Protein AF-A0A3D4UK58-F1 (afdb_monomer_lite)

Structure (mmCIF, N/CA/C/O backbone):
data_AF-A0A3D4UK58-F1
#
_entry.id   AF-A0A3D4UK58-F1
#
loop_
_atom_site.group_PDB
_atom_site.id
_atom_site.type_symbol
_atom_site.label_atom_id
_atom_site.label_alt_id
_atom_site.label_comp_id
_atom_site.label_asym_id
_atom_site.label_entity_id
_atom_site.label_seq_id
_atom_site.pdbx_PDB_ins_code
_atom_site.Cartn_x
_atom_site.Cartn_y
_atom_site.Cartn_z
_atom_site.occupancy
_atom_site.B_iso_or_equiv
_atom_site.auth_seq_id
_atom_site.auth_comp_id
_atom_site.auth_asym_id
_atom_site.auth_atom_id
_atom_site.pdbx_PDB_model_num
ATOM 1 N N . THR A 1 1 ? 11.770 -17.204 13.768 1.00 89.62 1 THR A N 1
ATOM 2 C CA . THR A 1 1 ? 11.893 -16.095 12.802 1.00 89.62 1 THR A CA 1
ATOM 3 C C . THR A 1 1 ? 13.241 -15.457 13.013 1.00 89.62 1 THR A C 1
ATOM 5 O O . THR A 1 1 ? 13.632 -15.362 14.169 1.00 89.62 1 THR A O 1
ATOM 8 N N . CYS A 1 2 ? 13.932 -15.029 11.963 1.00 94.44 2 CYS A N 1
ATOM 9 C CA . CYS A 1 2 ? 15.146 -14.212 12.074 1.00 94.44 2 CYS A CA 1
ATOM 10 C C . CYS A 1 2 ? 15.028 -12.977 11.170 1.00 94.44 2 CYS A C 1
ATOM 12 O O . CYS A 1 2 ? 14.125 -12.919 10.332 1.00 94.44 2 CYS A O 1
ATOM 14 N N . VAL A 1 3 ? 15.896 -11.984 11.365 1.00 94.12 3 VAL A N 1
ATOM 15 C CA . VAL A 1 3 ? 15.954 -10.775 10.534 1.00 94.12 3 VAL A CA 1
ATOM 16 C C . VAL A 1 3 ? 17.241 -10.808 9.722 1.00 94.12 3 VAL A C 1
ATOM 18 O O . VAL A 1 3 ? 18.308 -11.028 10.280 1.00 94.12 3 VAL A O 1
ATOM 21 N N . TYR A 1 4 ? 17.126 -10.575 8.420 1.00 95.88 4 TYR A N 1
ATOM 22 C CA . TYR A 1 4 ? 18.245 -10.355 7.517 1.00 95.88 4 TYR A CA 1
ATOM 23 C C . TYR A 1 4 ? 18.322 -8.866 7.173 1.00 95.88 4 TYR A C 1
ATOM 25 O O . TYR A 1 4 ? 17.398 -8.319 6.558 1.00 95.88 4 TYR A O 1
ATOM 33 N N . ASP A 1 5 ? 19.425 -8.215 7.543 1.00 96.00 5 ASP A N 1
ATOM 34 C CA . ASP A 1 5 ? 19.701 -6.825 7.188 1.00 96.00 5 ASP A CA 1
ATOM 35 C C . ASP A 1 5 ? 20.682 -6.723 5.999 1.00 96.00 5 ASP A C 1
ATOM 37 O O . ASP A 1 5 ? 21.877 -7.026 6.132 1.00 96.00 5 ASP A O 1
ATOM 41 N N . PRO A 1 6 ? 20.229 -6.262 4.817 1.00 94.25 6 PRO A N 1
ATOM 42 C CA . PRO A 1 6 ? 21.121 -6.078 3.676 1.00 94.25 6 PRO A CA 1
ATOM 43 C C . PRO A 1 6 ? 22.207 -5.019 3.917 1.00 94.25 6 PRO A C 1
ATOM 45 O O . PRO A 1 6 ? 23.257 -5.079 3.276 1.00 94.25 6 PRO A O 1
ATOM 48 N N . HIS A 1 7 ? 22.001 -4.062 4.827 1.00 94.88 7 HIS A N 1
ATOM 49 C CA . HIS A 1 7 ? 23.012 -3.061 5.160 1.00 94.88 7 HIS A CA 1
ATOM 50 C C . HIS A 1 7 ? 24.189 -3.672 5.915 1.00 94.88 7 HIS A C 1
ATOM 52 O O . HIS A 1 7 ? 25.330 -3.333 5.608 1.00 94.88 7 HIS A O 1
ATOM 58 N N . LEU A 1 8 ? 23.933 -4.610 6.831 1.00 95.62 8 LEU A N 1
ATOM 59 C CA . LEU A 1 8 ? 24.990 -5.343 7.535 1.00 95.62 8 LEU A CA 1
ATOM 60 C C . LEU A 1 8 ? 25.786 -6.224 6.563 1.00 95.62 8 LEU A C 1
ATOM 62 O O . LEU A 1 8 ? 27.017 -6.221 6.587 1.00 95.62 8 LEU A O 1
ATOM 66 N N . THR A 1 9 ? 25.104 -6.855 5.600 1.00 94.62 9 THR A N 1
ATOM 67 C CA . THR A 1 9 ? 25.782 -7.587 4.514 1.00 94.62 9 THR A CA 1
ATOM 68 C C . THR A 1 9 ? 26.695 -6.680 3.696 1.00 94.62 9 THR A C 1
ATOM 70 O O . THR A 1 9 ? 27.845 -7.028 3.435 1.00 94.62 9 THR A O 1
ATOM 73 N N . ALA A 1 10 ? 26.225 -5.485 3.330 1.00 94.50 10 ALA A N 1
ATOM 74 C CA . ALA A 1 10 ? 27.044 -4.506 2.620 1.00 94.50 10 ALA A CA 1
ATOM 75 C C . ALA A 1 10 ? 28.243 -3.999 3.450 1.00 94.50 10 ALA A C 1
ATOM 77 O O . ALA A 1 10 ? 29.237 -3.558 2.876 1.00 94.50 10 ALA A O 1
ATOM 78 N N . GLN A 1 11 ? 28.165 -4.075 4.781 1.00 95.62 11 GLN A N 1
ATOM 79 C CA . GLN A 1 11 ? 29.241 -3.724 5.715 1.00 95.62 11 GLN A CA 1
ATOM 80 C C . GLN A 1 11 ? 30.209 -4.886 5.999 1.00 95.62 11 GLN A C 1
ATOM 82 O O . GLN A 1 11 ? 31.193 -4.696 6.711 1.00 95.62 11 GLN A O 1
ATOM 87 N N . GLY A 1 12 ? 29.981 -6.062 5.405 1.00 94.62 12 GLY A N 1
ATOM 88 C CA . GLY A 1 12 ? 30.851 -7.230 5.533 1.00 94.62 12 GLY A CA 1
ATOM 89 C C . GLY A 1 12 ? 30.417 -8.236 6.597 1.00 94.62 12 GLY A C 1
ATOM 90 O O . GLY A 1 12 ? 31.126 -9.220 6.800 1.00 94.62 12 GLY A O 1
ATOM 91 N N . GLU A 1 13 ? 29.266 -8.040 7.244 1.00 93.50 13 GLU A N 1
ATOM 92 C CA . GLU A 1 13 ? 28.669 -9.064 8.101 1.00 93.50 13 GLU A CA 1
ATOM 93 C C . GLU A 1 13 ? 27.906 -10.071 7.231 1.00 93.50 13 GLU A C 1
ATOM 95 O O . GLU A 1 13 ? 26.853 -9.734 6.676 1.00 93.50 13 GLU A O 1
ATOM 100 N N . PRO A 1 14 ? 28.405 -11.310 7.065 1.00 89.12 14 PRO A N 1
ATOM 101 C CA . PRO A 1 14 ? 27.694 -12.306 6.276 1.00 89.12 14 PRO A CA 1
ATOM 102 C C . PRO A 1 14 ? 26.303 -12.537 6.874 1.00 89.12 14 PRO A C 1
ATOM 104 O O . PRO A 1 14 ? 26.102 -12.383 8.076 1.00 89.12 14 PRO A O 1
ATOM 107 N N . PHE A 1 15 ? 25.339 -12.899 6.025 1.00 93.31 15 PHE A N 1
ATOM 108 C CA . PHE A 1 15 ? 23.968 -13.229 6.443 1.00 93.31 15 PHE A CA 1
ATOM 109 C C . PHE A 1 15 ? 23.162 -12.077 7.069 1.00 93.31 15 PHE A C 1
ATOM 111 O O . PHE A 1 15 ? 22.106 -12.312 7.653 1.00 93.31 15 PHE A O 1
ATOM 118 N N . GLY A 1 16 ? 23.613 -10.830 6.909 1.00 93.62 16 GLY A N 1
ATOM 119 C CA . GLY A 1 16 ? 22.850 -9.657 7.324 1.00 93.62 16 GLY A CA 1
ATOM 120 C C . GLY A 1 16 ? 22.629 -9.579 8.831 1.00 93.62 16 GLY A C 1
ATOM 121 O O . GLY A 1 16 ? 21.535 -9.221 9.263 1.00 93.62 16 GLY A O 1
ATOM 122 N N . GLY A 1 17 ? 23.649 -9.951 9.609 1.00 92.75 17 GLY A N 1
ATOM 123 C CA . GLY A 1 17 ? 23.636 -9.930 11.074 1.00 92.75 17 GLY A CA 1
ATOM 124 C C . GLY A 1 17 ? 23.020 -11.168 11.736 1.00 92.75 17 GLY A C 1
ATOM 125 O O . GLY A 1 17 ? 23.113 -11.304 12.953 1.00 92.75 17 GLY A O 1
ATOM 126 N N . ALA A 1 18 ? 22.420 -12.082 10.966 1.00 94.75 18 ALA A N 1
ATOM 127 C CA . ALA A 1 18 ? 21.962 -13.376 11.469 1.00 94.75 18 ALA A CA 1
ATOM 128 C C . ALA A 1 18 ? 23.094 -14.416 11.452 1.00 94.75 18 ALA A C 1
ATOM 130 O O . ALA A 1 18 ? 24.007 -14.362 10.630 1.00 94.75 18 ALA A O 1
ATOM 131 N N . SER A 1 19 ? 23.016 -15.414 12.324 1.00 94.25 19 SER A N 1
ATOM 132 C CA . SER A 1 19 ? 23.839 -16.618 12.217 1.00 94.25 19 SER A CA 1
ATOM 133 C C . SER A 1 19 ? 23.290 -17.583 11.160 1.00 94.25 19 SER A C 1
ATOM 135 O O . SER A 1 19 ? 22.103 -17.589 10.825 1.00 94.25 19 SER A O 1
ATOM 137 N N . GLU A 1 20 ? 24.161 -18.451 10.647 1.00 94.69 20 GLU A N 1
ATOM 138 C CA . GLU A 1 20 ? 23.777 -19.506 9.705 1.00 94.69 20 GLU A CA 1
ATOM 139 C C . GLU A 1 20 ? 22.718 -20.451 10.311 1.00 94.69 20 GLU A C 1
ATOM 141 O O . GLU A 1 20 ? 21.739 -20.796 9.650 1.00 94.69 20 GLU A O 1
ATOM 146 N N . GLU A 1 21 ? 22.850 -20.800 11.596 1.00 95.25 21 GLU A N 1
ATOM 147 C CA . GLU A 1 21 ? 21.873 -21.622 12.324 1.00 95.25 21 GLU A CA 1
ATOM 148 C C . GLU A 1 21 ? 20.502 -20.936 12.433 1.00 95.25 21 GLU A C 1
ATOM 150 O O . GLU A 1 21 ? 19.469 -21.576 12.213 1.00 95.25 21 GLU A O 1
ATOM 155 N N . GLU A 1 22 ? 20.468 -19.628 12.709 1.00 95.00 22 GLU A N 1
ATOM 156 C CA . GLU A 1 22 ? 19.218 -18.862 12.738 1.00 95.00 22 GLU A CA 1
ATOM 157 C C . GLU A 1 22 ? 18.536 -18.842 11.371 1.00 95.00 22 GLU A C 1
ATOM 159 O O . GLU A 1 22 ? 17.318 -18.988 11.308 1.00 95.00 22 GLU A O 1
ATOM 164 N N . LEU A 1 23 ? 19.291 -18.704 10.276 1.00 93.69 23 LEU A N 1
ATOM 165 C CA . LEU A 1 23 ? 18.726 -18.758 8.926 1.00 93.69 23 LEU A CA 1
ATOM 166 C C . LEU A 1 23 ? 18.152 -20.139 8.593 1.00 93.69 23 LEU A C 1
ATOM 168 O O . LEU A 1 23 ? 17.048 -20.217 8.056 1.00 93.69 23 LEU A O 1
ATOM 172 N N . TYR A 1 24 ? 18.860 -21.222 8.925 1.00 94.50 24 TYR A N 1
ATOM 173 C CA . TYR A 1 24 ? 18.395 -22.581 8.625 1.00 94.50 24 TYR A CA 1
ATOM 174 C C . TYR A 1 24 ? 17.188 -23.011 9.460 1.00 94.50 24 TYR A C 1
ATOM 176 O O . TYR A 1 24 ? 16.347 -23.771 8.980 1.00 94.50 24 TYR A O 1
ATOM 184 N N . THR A 1 25 ? 17.100 -22.556 10.710 1.00 96.56 25 THR A N 1
ATOM 185 C CA . THR A 1 25 ? 16.018 -22.941 11.632 1.00 96.56 25 THR A CA 1
ATOM 186 C C . THR A 1 25 ? 14.831 -21.978 11.599 1.00 96.56 25 THR A C 1
ATOM 188 O O . THR A 1 25 ? 13.750 -22.298 12.105 1.00 96.56 25 THR A O 1
ATOM 191 N N . ALA A 1 26 ? 14.984 -20.798 10.993 1.00 95.69 26 ALA A N 1
ATOM 192 C CA . ALA A 1 26 ? 13.907 -19.833 10.881 1.00 95.69 26 ALA A CA 1
ATOM 193 C C . ALA A 1 26 ? 12.773 -20.342 9.983 1.00 95.69 26 ALA A C 1
ATOM 195 O O . ALA A 1 26 ? 12.908 -20.484 8.774 1.00 95.69 26 ALA A O 1
ATOM 196 N N . ALA A 1 27 ? 11.580 -20.463 10.569 1.00 96.06 27 ALA A N 1
ATOM 197 C CA . ALA A 1 27 ? 10.345 -20.653 9.806 1.00 96.06 27 ALA A CA 1
ATOM 198 C C . ALA A 1 27 ? 10.043 -19.483 8.843 1.00 96.06 27 ALA A C 1
ATOM 200 O O . ALA A 1 27 ? 9.287 -19.628 7.886 1.00 96.06 27 ALA A O 1
ATOM 201 N N . THR A 1 28 ? 10.586 -18.294 9.115 1.00 94.50 28 THR A N 1
ATOM 202 C CA . THR A 1 28 ? 10.425 -17.094 8.287 1.00 94.50 28 THR A CA 1
ATOM 203 C C . THR A 1 28 ? 11.631 -16.185 8.485 1.00 94.50 28 THR A C 1
ATOM 205 O O . THR A 1 28 ? 12.050 -15.954 9.625 1.00 94.50 28 THR A O 1
ATOM 208 N N . ILE A 1 29 ? 12.159 -15.660 7.382 1.00 94.56 29 ILE A N 1
ATOM 209 C CA . ILE A 1 29 ? 13.250 -14.685 7.357 1.00 94.56 29 ILE A CA 1
ATOM 210 C C . ILE A 1 29 ? 12.628 -13.329 7.035 1.00 94.56 29 ILE A C 1
ATOM 212 O O . ILE A 1 29 ? 12.009 -13.154 5.986 1.00 94.56 29 ILE A O 1
ATOM 216 N N . LEU A 1 30 ? 12.757 -12.379 7.953 1.00 93.19 30 LEU A N 1
ATOM 217 C CA . LEU A 1 30 ? 12.292 -11.014 7.767 1.00 93.19 30 LEU A CA 1
ATOM 218 C C . LEU A 1 30 ? 13.393 -10.210 7.095 1.00 93.19 30 LEU A C 1
ATOM 220 O O . LEU A 1 30 ? 14.497 -10.101 7.615 1.00 93.19 30 LEU A O 1
ATOM 224 N N . TRP A 1 31 ? 13.081 -9.612 5.957 1.00 93.75 31 TRP A N 1
ATOM 225 C CA . TRP A 1 31 ? 13.966 -8.631 5.352 1.00 93.75 31 TRP A CA 1
ATOM 226 C C . TRP A 1 31 ? 13.872 -7.322 6.136 1.00 93.75 31 TRP A C 1
ATOM 228 O O . TRP A 1 31 ? 12.759 -6.847 6.370 1.00 93.75 31 TRP A O 1
ATOM 238 N N . ALA A 1 32 ? 14.999 -6.708 6.508 1.00 93.00 32 ALA A N 1
ATOM 239 C CA . ALA A 1 32 ? 15.036 -5.420 7.215 1.00 93.00 32 ALA A CA 1
ATOM 240 C C . ALA A 1 32 ? 14.654 -4.221 6.311 1.00 93.00 32 ALA A C 1
ATOM 242 O O . ALA A 1 32 ? 15.287 -3.168 6.314 1.00 93.00 32 ALA A O 1
ATOM 243 N N . GLY A 1 33 ? 13.609 -4.383 5.499 1.00 91.81 33 GLY A N 1
ATOM 244 C CA . GLY A 1 33 ? 13.018 -3.357 4.654 1.00 91.81 33 GLY A CA 1
ATOM 245 C C . GLY A 1 33 ? 11.738 -2.797 5.264 1.00 91.81 33 GLY A C 1
ATOM 246 O O . GLY A 1 33 ? 11.083 -3.425 6.091 1.00 91.81 33 GLY A O 1
ATOM 247 N N . HIS A 1 34 ? 11.373 -1.593 4.842 1.00 93.25 34 HIS A N 1
ATOM 248 C CA . HIS A 1 34 ? 10.094 -0.984 5.180 1.00 93.25 34 HIS A CA 1
ATOM 249 C C . HIS A 1 34 ? 9.665 -0.029 4.070 1.00 93.25 34 HIS A C 1
ATOM 251 O O . HIS A 1 34 ? 10.503 0.525 3.355 1.00 93.25 34 HIS A O 1
ATOM 257 N N . CYS A 1 35 ? 8.362 0.211 3.966 1.00 94.81 35 CYS A N 1
ATOM 258 C CA . CYS A 1 35 ? 7.840 1.274 3.125 1.00 94.81 35 CYS A CA 1
ATOM 259 C C . CYS A 1 35 ? 7.976 2.618 3.847 1.00 94.81 35 CYS A C 1
ATOM 261 O O . CYS A 1 35 ? 7.474 2.801 4.959 1.00 94.81 35 CYS A O 1
ATOM 263 N N . SER A 1 36 ? 8.658 3.579 3.221 1.00 93.56 36 SER A N 1
ATOM 264 C CA . SER A 1 36 ? 8.830 4.924 3.781 1.00 93.56 36 SER A CA 1
ATOM 265 C C . SER A 1 36 ? 7.511 5.688 3.911 1.00 93.56 36 SER A C 1
ATOM 267 O O . SER A 1 36 ? 7.423 6.580 4.747 1.00 93.56 36 SER A O 1
ATOM 269 N N . VAL A 1 37 ? 6.488 5.319 3.130 1.00 95.25 37 VAL A N 1
ATOM 270 C CA . VAL A 1 37 ? 5.138 5.894 3.203 1.00 95.25 37 VAL A CA 1
ATOM 271 C C . VAL A 1 37 ? 4.412 5.380 4.443 1.00 95.25 37 VAL A C 1
ATOM 273 O O . VAL A 1 37 ? 3.995 6.169 5.285 1.00 95.25 37 VAL A O 1
ATOM 276 N N . HIS A 1 38 ? 4.294 4.059 4.607 1.00 96.50 38 HIS A N 1
ATOM 277 C CA . HIS A 1 38 ? 3.510 3.478 5.703 1.00 96.50 38 HIS A CA 1
ATOM 278 C C . HIS A 1 38 ? 4.187 3.568 7.073 1.00 96.50 38 HIS A C 1
ATOM 280 O O . HIS A 1 38 ? 3.504 3.543 8.094 1.00 96.50 38 HIS A O 1
ATOM 286 N N . LYS A 1 39 ? 5.508 3.771 7.125 1.00 93.56 39 LYS A N 1
ATOM 287 C CA . LYS A 1 39 ? 6.227 4.055 8.379 1.00 93.56 39 LYS A CA 1
ATOM 288 C C . LYS A 1 39 ? 5.896 5.429 8.982 1.00 93.56 39 LYS A C 1
ATOM 290 O O . LYS A 1 39 ? 6.254 5.694 10.128 1.00 93.56 39 LYS A O 1
ATOM 295 N N . LEU A 1 40 ? 5.227 6.310 8.234 1.00 94.75 40 LEU A N 1
ATOM 296 C CA . LEU A 1 40 ? 4.759 7.597 8.754 1.00 94.75 40 LEU A CA 1
ATOM 297 C C . LEU A 1 40 ? 3.559 7.447 9.694 1.00 94.75 40 LEU A C 1
ATOM 299 O O . LEU A 1 40 ? 3.340 8.317 10.536 1.00 94.75 40 LEU A O 1
ATOM 303 N N . PHE A 1 41 ? 2.801 6.350 9.599 1.00 97.19 41 PHE A N 1
ATOM 304 C CA . PHE A 1 41 ? 1.749 6.053 10.563 1.00 97.19 41 PHE A CA 1
ATOM 305 C C . PHE A 1 41 ? 2.367 5.565 11.868 1.00 97.19 41 PHE A C 1
ATOM 307 O O . PHE A 1 41 ? 3.233 4.692 11.871 1.00 97.19 41 PHE A O 1
ATOM 314 N N . ARG A 1 42 ? 1.899 6.127 12.982 1.00 97.00 42 ARG A N 1
ATOM 315 C CA . ARG A 1 42 ? 2.387 5.812 14.316 1.00 97.00 42 ARG A CA 1
ATOM 316 C C . ARG A 1 42 ? 1.230 5.436 15.247 1.00 97.00 42 ARG A C 1
ATOM 318 O O . ARG A 1 42 ? 0.092 5.840 14.976 1.00 97.00 42 ARG A O 1
ATOM 325 N N . PRO A 1 43 ? 1.492 4.681 16.328 1.00 97.69 43 PRO A N 1
ATOM 326 C CA . PRO A 1 43 ? 0.468 4.269 17.289 1.00 97.69 43 PRO A CA 1
ATOM 327 C C . PRO A 1 43 ? -0.328 5.434 17.881 1.00 97.69 43 PRO A C 1
ATOM 329 O O . PRO A 1 43 ? -1.517 5.283 18.158 1.00 97.69 43 PRO A O 1
ATOM 332 N N . GLU A 1 44 ? 0.297 6.603 18.024 1.00 97.38 44 GLU A N 1
ATOM 333 C CA . GLU A 1 44 ? -0.324 7.808 18.574 1.00 97.38 44 GLU A CA 1
ATOM 334 C C . GLU A 1 44 ? -1.519 8.261 17.728 1.00 97.38 44 GLU A C 1
ATOM 336 O O . GLU A 1 44 ? -2.569 8.563 18.287 1.00 97.38 44 GLU A O 1
ATOM 341 N N . HIS A 1 45 ? -1.430 8.172 16.395 1.00 97.69 45 HIS A N 1
ATOM 342 C CA . HIS A 1 45 ? -2.561 8.491 15.519 1.00 97.69 45 HIS A CA 1
ATOM 343 C C . HIS A 1 45 ? -3.764 7.571 15.785 1.00 97.69 45 HIS A C 1
ATOM 345 O O . HIS A 1 45 ? -4.911 8.008 15.771 1.00 97.69 45 HIS A O 1
ATOM 351 N N . CYS A 1 46 ? -3.527 6.283 16.063 1.00 98.00 46 CYS A N 1
ATOM 352 C CA . CYS A 1 46 ? -4.607 5.358 16.419 1.00 98.00 46 CYS A CA 1
ATOM 353 C C . CYS A 1 46 ? -5.171 5.677 17.808 1.00 98.00 46 CYS A C 1
ATOM 355 O O . CYS A 1 46 ? -6.385 5.643 18.013 1.00 98.00 46 CYS A O 1
ATOM 357 N N . ALA A 1 47 ? -4.296 5.993 18.765 1.00 97.38 47 ALA A N 1
ATOM 358 C CA . ALA A 1 47 ? -4.683 6.349 20.125 1.00 97.38 47 ALA A CA 1
ATOM 359 C C . ALA A 1 47 ? -5.546 7.619 20.166 1.00 97.38 47 ALA A C 1
ATOM 361 O O . ALA A 1 47 ? -6.510 7.676 20.931 1.00 97.38 47 ALA A O 1
ATOM 362 N N . GLU A 1 48 ? -5.257 8.604 19.317 1.00 97.38 48 GLU A N 1
ATOM 363 C CA . GLU A 1 48 ? -6.060 9.819 19.156 1.00 97.38 48 GLU A CA 1
ATOM 364 C C . GLU A 1 48 ? -7.481 9.504 18.674 1.00 97.38 48 GLU A C 1
ATOM 366 O O . GLU A 1 48 ? -8.448 9.957 19.289 1.00 97.38 48 GLU A O 1
ATOM 371 N N . ILE A 1 49 ? -7.628 8.664 17.639 1.00 97.69 49 ILE A N 1
ATOM 372 C CA . ILE A 1 49 ? -8.947 8.211 17.164 1.00 97.69 49 ILE A CA 1
ATOM 373 C C . ILE A 1 49 ? -9.702 7.482 18.273 1.00 97.69 49 ILE A C 1
ATOM 375 O O . ILE A 1 49 ? -10.866 7.783 18.529 1.00 97.69 49 ILE A O 1
ATOM 379 N N . LYS A 1 50 ? -9.046 6.542 18.961 1.00 97.12 50 LYS A N 1
ATOM 380 C CA . LYS A 1 50 ? -9.678 5.766 20.036 1.00 97.12 50 LYS A CA 1
ATOM 381 C C . LYS A 1 50 ? -10.105 6.649 21.208 1.00 97.12 50 LYS A C 1
ATOM 383 O O . LYS A 1 50 ? -11.190 6.453 21.749 1.00 97.12 50 LYS A O 1
ATOM 388 N N . SER A 1 51 ? -9.296 7.645 21.561 1.00 97.25 51 SER A N 1
ATOM 389 C CA . SER A 1 51 ? -9.623 8.619 22.609 1.00 97.25 51 SER A CA 1
ATOM 390 C C . SER A 1 51 ? -10.806 9.499 22.207 1.00 97.25 51 SER A C 1
ATOM 392 O O . SER A 1 51 ? -11.715 9.703 23.009 1.00 97.25 51 SER A O 1
ATOM 394 N N . ALA A 1 52 ? -10.841 9.967 20.955 1.00 96.44 52 ALA A N 1
ATOM 395 C CA . ALA A 1 52 ? -11.975 10.716 20.421 1.00 96.44 52 ALA A CA 1
ATOM 396 C C . ALA A 1 52 ? -13.254 9.865 20.403 1.00 96.44 52 ALA A C 1
ATOM 398 O O . ALA A 1 52 ? -14.302 10.339 20.832 1.00 96.44 52 ALA A O 1
ATOM 399 N N . ASN A 1 53 ? -13.158 8.597 19.990 1.00 97.25 53 ASN A N 1
ATOM 400 C CA . ASN A 1 53 ? -14.275 7.653 20.006 1.00 97.25 53 ASN A CA 1
ATOM 401 C C . ASN A 1 53 ? -14.810 7.417 21.430 1.00 97.25 53 ASN A C 1
ATOM 403 O O . ASN A 1 53 ? -16.020 7.367 21.625 1.00 97.25 53 ASN A O 1
ATOM 407 N N . ALA A 1 54 ? -13.934 7.317 22.435 1.00 96.50 54 ALA A N 1
ATOM 408 C CA . ALA A 1 54 ? -14.332 7.145 23.835 1.00 96.50 54 ALA A CA 1
ATOM 409 C C . ALA A 1 54 ? -15.062 8.369 24.423 1.00 96.50 54 ALA A C 1
ATOM 411 O O . ALA A 1 54 ? -15.798 8.233 25.398 1.00 96.50 54 ALA A O 1
ATOM 412 N N . ALA A 1 55 ? -14.863 9.552 23.837 1.00 96.00 55 ALA A N 1
ATOM 413 C CA . ALA A 1 55 ? -15.521 10.794 24.235 1.00 96.00 55 ALA A CA 1
ATOM 414 C C . ALA A 1 55 ? -16.824 11.076 23.459 1.00 96.00 55 ALA A C 1
ATOM 416 O O . ALA A 1 55 ? -17.440 12.123 23.677 1.00 96.00 55 ALA A O 1
ATOM 417 N N . LEU A 1 56 ? -17.243 10.186 22.550 1.00 95.12 56 LEU A N 1
ATOM 418 C CA . LEU A 1 56 ? -18.443 10.395 21.743 1.00 95.12 56 LEU A CA 1
ATOM 419 C C . LEU A 1 56 ? -19.726 10.359 22.593 1.00 95.12 56 LEU A C 1
ATOM 421 O O . LEU A 1 56 ? -19.848 9.535 23.505 1.00 95.12 56 LEU A O 1
ATOM 425 N N . PRO A 1 57 ? -20.720 11.211 22.278 1.00 92.69 57 PRO A N 1
ATOM 426 C CA . PRO A 1 57 ? -22.054 11.103 22.854 1.00 92.69 57 PRO A CA 1
ATOM 427 C C . PRO A 1 57 ? -22.709 9.751 22.552 1.00 92.69 57 PRO A C 1
ATOM 429 O O . PRO A 1 57 ? -22.457 9.121 21.523 1.00 92.69 57 PRO A O 1
ATOM 432 N N . ALA A 1 58 ? -23.623 9.331 23.428 1.00 86.94 58 ALA A N 1
ATOM 433 C CA . ALA A 1 58 ? -24.400 8.117 23.215 1.00 86.94 58 ALA A CA 1
ATOM 434 C C . ALA A 1 58 ? -25.210 8.203 21.907 1.00 86.94 58 ALA A C 1
ATOM 436 O O . ALA A 1 58 ? -26.008 9.123 21.727 1.00 86.94 58 ALA A O 1
ATOM 437 N N . GLY A 1 59 ? -25.023 7.221 21.022 1.00 85.44 59 GLY A N 1
ATOM 438 C CA . GLY A 1 59 ? -25.716 7.128 19.733 1.00 85.44 59 GLY A CA 1
ATOM 439 C C . GLY A 1 59 ? -24.946 7.694 18.535 1.00 85.44 59 GLY A C 1
ATOM 440 O O . GLY A 1 59 ? -25.447 7.596 17.419 1.00 85.44 59 GLY A O 1
ATOM 441 N N . GLU A 1 60 ? -23.747 8.253 18.729 1.00 90.56 60 GLU A N 1
ATOM 442 C CA . GLU A 1 60 ? -22.845 8.556 17.616 1.00 90.56 60 GLU A CA 1
ATOM 443 C C . GLU A 1 60 ? -21.967 7.357 17.252 1.00 90.56 60 GLU A C 1
ATOM 445 O O . GLU A 1 60 ? -21.354 6.729 18.113 1.00 90.56 60 GLU A O 1
ATOM 450 N N . GLU A 1 61 ? -21.868 7.078 15.952 1.00 92.75 61 GLU A N 1
ATOM 451 C CA . GLU A 1 61 ? -21.004 6.015 15.441 1.00 92.75 61 GLU A CA 1
ATOM 452 C C . GLU A 1 61 ? -19.514 6.394 15.576 1.00 92.75 61 GLU A C 1
ATOM 454 O O . GLU A 1 61 ? -19.126 7.520 15.204 1.00 92.75 61 GLU A O 1
ATOM 459 N N . PRO A 1 62 ? -18.670 5.469 16.075 1.00 96.62 62 PRO A N 1
ATOM 460 C CA . PRO A 1 62 ? -17.234 5.672 16.180 1.00 96.62 62 PRO A CA 1
ATOM 461 C C . PRO A 1 62 ? -16.568 5.740 14.803 1.00 96.62 62 PRO A C 1
ATOM 463 O O . PRO A 1 62 ? -17.082 5.260 13.792 1.00 96.62 62 PRO A O 1
ATOM 466 N N . THR A 1 63 ? -15.386 6.351 14.761 1.00 98.25 63 THR A N 1
ATOM 467 C CA . THR A 1 63 ? -14.525 6.303 13.576 1.00 98.25 63 THR A CA 1
ATOM 468 C C . THR A 1 63 ? -13.756 4.989 13.557 1.00 98.25 63 THR A C 1
ATOM 470 O O . THR A 1 63 ? -12.978 4.735 14.475 1.00 98.25 63 THR A O 1
ATOM 473 N N . GLN A 1 64 ? -13.932 4.203 12.496 1.00 98.62 64 GLN A N 1
ATOM 474 C CA . GLN A 1 64 ? -13.214 2.948 12.277 1.00 98.62 64 GLN A CA 1
ATOM 475 C C . GLN A 1 64 ? -11.812 3.215 11.712 1.00 98.62 64 GLN A C 1
ATOM 477 O O . GLN A 1 64 ? -11.633 4.090 10.861 1.00 98.62 64 GLN A O 1
ATOM 482 N N . ILE A 1 65 ? -10.818 2.446 12.148 1.00 98.75 65 ILE A N 1
ATOM 483 C CA . ILE A 1 65 ? -9.425 2.526 11.702 1.00 98.75 65 ILE A CA 1
ATOM 484 C C . ILE A 1 65 ? -9.133 1.366 10.746 1.00 98.75 65 ILE A C 1
ATOM 486 O O . ILE A 1 65 ? -9.234 0.199 11.121 1.00 98.75 65 ILE A O 1
ATOM 490 N N . LEU A 1 66 ? -8.725 1.682 9.518 1.00 98.69 66 LEU A N 1
ATOM 491 C CA . LEU A 1 66 ? -8.412 0.696 8.481 1.00 98.69 66 LEU A CA 1
ATOM 492 C C . LEU A 1 66 ? -7.059 1.016 7.837 1.00 98.69 66 LEU A C 1
ATOM 494 O O . LEU A 1 66 ? -6.878 2.074 7.236 1.00 98.69 66 LEU A O 1
ATOM 498 N N . VAL A 1 67 ? -6.089 0.111 7.969 1.00 98.69 67 VAL A N 1
ATOM 499 C CA . VAL A 1 67 ? -4.686 0.357 7.584 1.00 98.69 67 VAL A CA 1
ATOM 500 C C . VAL A 1 67 ? -4.175 -0.652 6.555 1.00 98.69 67 VAL A C 1
ATOM 502 O O . VAL A 1 67 ? -4.727 -1.738 6.393 1.00 98.69 67 VAL A O 1
ATOM 505 N N . HIS A 1 68 ? -3.095 -0.301 5.860 1.00 98.44 68 HIS A N 1
ATOM 506 C CA . HIS A 1 68 ? -2.333 -1.254 5.056 1.00 98.44 68 HIS A CA 1
ATOM 507 C C . HIS A 1 68 ? -1.396 -2.091 5.952 1.00 98.44 68 HIS A C 1
ATOM 509 O O . HIS A 1 68 ? -0.818 -1.536 6.891 1.00 98.44 68 HIS A O 1
ATOM 515 N N . PRO A 1 69 ? -1.154 -3.384 5.660 1.00 97.31 69 PRO A N 1
ATOM 516 C CA . PRO A 1 69 ? -0.262 -4.228 6.463 1.00 97.31 69 PRO A CA 1
ATOM 517 C C . PRO A 1 69 ? 1.224 -3.837 6.391 1.00 97.31 69 PRO A C 1
ATOM 519 O O . PRO A 1 69 ? 2.022 -4.382 7.143 1.00 97.31 69 PRO A O 1
ATOM 522 N N . GLU A 1 70 ? 1.609 -2.895 5.521 1.00 96.88 70 GLU A N 1
ATOM 523 C CA . GLU A 1 70 ? 2.966 -2.311 5.507 1.00 96.88 70 GLU A CA 1
ATOM 524 C C . GLU A 1 70 ? 3.200 -1.279 6.626 1.00 96.88 70 GLU A C 1
ATOM 526 O O . GLU A 1 70 ? 4.334 -0.834 6.823 1.00 96.88 70 GLU A O 1
ATOM 531 N N . CYS A 1 71 ? 2.154 -0.871 7.354 1.00 97.19 71 CYS A N 1
ATOM 532 C CA . 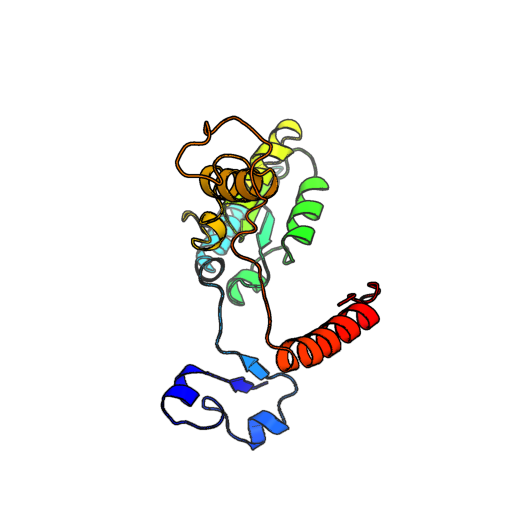CYS A 1 71 ? 2.306 -0.075 8.571 1.00 97.19 71 CYS A CA 1
ATOM 533 C C . CYS A 1 71 ? 3.105 -0.848 9.631 1.00 97.19 71 CYS A C 1
ATOM 535 O O . CYS A 1 71 ? 3.173 -2.078 9.610 1.00 97.19 71 CYS A O 1
ATOM 537 N N . CYS A 1 72 ? 3.696 -0.133 10.594 1.00 94.88 72 CYS A N 1
ATOM 538 C CA . CYS A 1 72 ? 4.379 -0.806 11.696 1.00 94.88 72 CYS A CA 1
ATOM 539 C C . CYS A 1 72 ? 3.398 -1.688 12.486 1.00 94.88 72 CYS A C 1
ATOM 541 O O . CYS A 1 72 ? 2.195 -1.407 12.552 1.00 94.88 72 CYS A O 1
ATOM 543 N N . LYS A 1 73 ? 3.917 -2.765 13.082 1.00 95.12 73 LYS A N 1
ATOM 544 C CA . LYS A 1 73 ? 3.103 -3.780 13.758 1.00 95.12 73 LYS A CA 1
ATOM 545 C C . LYS A 1 73 ? 2.165 -3.165 14.796 1.00 95.12 73 LYS A C 1
ATOM 547 O O . LYS A 1 73 ? 1.005 -3.541 14.871 1.00 95.12 73 LYS A O 1
ATOM 552 N N . GLU A 1 74 ? 2.650 -2.194 15.553 1.00 97.56 74 GLU A N 1
ATOM 553 C CA . GLU A 1 74 ? 1.903 -1.524 16.611 1.00 97.56 74 GLU A CA 1
ATOM 554 C C . GLU A 1 74 ? 0.698 -0.744 16.062 1.00 97.56 74 GLU A C 1
ATOM 556 O O . GLU A 1 74 ? -0.340 -0.679 16.712 1.00 97.56 74 GLU A O 1
ATOM 561 N N . VAL A 1 75 ? 0.802 -0.181 14.853 1.00 98.25 75 VAL A N 1
ATOM 562 C CA . VAL A 1 75 ? -0.331 0.461 14.165 1.00 98.25 75 VAL A CA 1
ATOM 563 C C . VAL A 1 75 ? -1.324 -0.586 13.674 1.00 98.25 75 VAL A C 1
ATOM 565 O O . VAL A 1 75 ? -2.527 -0.402 13.839 1.00 98.25 75 VAL A O 1
ATOM 568 N N . VAL A 1 76 ? -0.835 -1.688 13.100 1.00 98.19 76 VAL A N 1
ATOM 569 C CA . VAL A 1 76 ? -1.691 -2.784 12.622 1.00 98.19 76 VAL A CA 1
ATOM 570 C C . VAL A 1 76 ? -2.467 -3.422 13.776 1.00 98.19 76 VAL A C 1
ATOM 572 O O . VAL A 1 76 ? -3.669 -3.621 13.648 1.00 98.19 76 VAL A O 1
ATOM 575 N N . ASP A 1 77 ? -1.816 -3.672 14.913 1.00 98.12 77 ASP A N 1
ATOM 576 C CA . ASP A 1 77 ? -2.437 -4.253 16.110 1.00 98.12 77 ASP A CA 1
ATOM 577 C C . ASP A 1 77 ? -3.497 -3.322 16.734 1.00 98.12 77 ASP A C 1
ATOM 579 O O . ASP A 1 77 ? -4.415 -3.781 17.414 1.00 98.12 77 ASP A O 1
ATOM 583 N N . LEU A 1 78 ? -3.371 -2.005 16.532 1.00 98.12 78 LEU A N 1
ATOM 584 C CA . LEU A 1 78 ? -4.328 -1.017 17.028 1.00 98.12 78 LEU A CA 1
ATOM 585 C C . LEU A 1 78 ? -5.479 -0.737 16.057 1.00 98.12 78 LEU A C 1
ATOM 587 O O . LEU A 1 78 ? -6.491 -0.197 16.510 1.00 98.12 78 LEU A O 1
ATOM 591 N N . ALA A 1 79 ? -5.346 -1.059 14.772 1.00 98.31 79 ALA A N 1
ATOM 592 C CA . ALA A 1 79 ? -6.387 -0.830 13.778 1.00 98.31 79 ALA A CA 1
ATOM 593 C C . ALA A 1 79 ? -7.559 -1.812 13.937 1.00 98.31 79 ALA A C 1
ATOM 595 O O . ALA A 1 79 ? -7.381 -2.943 14.381 1.00 98.31 79 ALA A O 1
ATOM 596 N N . ASP A 1 80 ? -8.761 -1.393 13.538 1.00 98.50 80 ASP A N 1
ATOM 597 C CA . ASP A 1 80 ? -9.938 -2.272 13.531 1.00 98.50 80 ASP A CA 1
ATOM 598 C C . ASP A 1 80 ? -9.879 -3.261 12.356 1.00 98.50 80 ASP A C 1
ATOM 600 O O . ASP A 1 80 ? -10.384 -4.380 12.437 1.00 98.50 80 ASP A O 1
ATOM 604 N N . TYR A 1 81 ? -9.227 -2.851 11.264 1.00 98.44 81 TYR A N 1
ATOM 605 C CA . TYR A 1 81 ? -9.051 -3.644 10.054 1.00 98.44 81 TYR A CA 1
ATOM 606 C C . TYR A 1 81 ? -7.667 -3.421 9.431 1.00 98.44 81 TYR A C 1
ATOM 608 O O . TYR A 1 81 ? -7.110 -2.321 9.479 1.00 98.44 81 TYR A O 1
ATOM 616 N N . SER A 1 82 ? -7.143 -4.449 8.760 1.00 98.44 82 SER A N 1
ATOM 617 C CA . SER A 1 82 ? -5.897 -4.376 7.994 1.00 98.44 82 SER A CA 1
ATOM 618 C C . SER A 1 82 ? -6.005 -5.174 6.698 1.00 98.44 82 SER A C 1
ATOM 620 O O . SER A 1 82 ? -6.505 -6.299 6.707 1.00 98.44 82 SER A O 1
ATOM 622 N N . GLY A 1 83 ? -5.548 -4.605 5.581 1.00 97.56 83 GLY A N 1
ATOM 623 C CA . GLY A 1 83 ? -5.563 -5.298 4.294 1.00 97.56 83 GLY A CA 1
ATOM 624 C C . GLY A 1 83 ? -4.930 -4.518 3.146 1.00 97.56 83 GLY A C 1
ATOM 625 O O . GLY A 1 83 ? -4.500 -3.376 3.301 1.00 97.56 83 GLY A O 1
ATOM 626 N N . SER A 1 84 ? -4.862 -5.159 1.976 1.00 97.44 84 SER A N 1
ATOM 627 C CA . SER A 1 84 ? -4.352 -4.542 0.746 1.00 97.44 84 SER A CA 1
ATOM 628 C C . SER A 1 84 ? -5.158 -3.299 0.354 1.00 97.44 84 SER A C 1
ATOM 630 O O . SER A 1 84 ? -6.266 -3.061 0.839 1.00 97.44 84 SER A O 1
ATOM 632 N N . THR A 1 85 ? -4.641 -2.514 -0.589 1.00 97.50 85 THR A N 1
ATOM 633 C CA . THR A 1 85 ? -5.390 -1.383 -1.158 1.00 97.50 85 THR A CA 1
ATOM 634 C C . THR A 1 85 ? -6.742 -1.807 -1.740 1.00 97.50 85 THR A C 1
ATOM 636 O O . THR A 1 85 ? -7.718 -1.080 -1.582 1.00 97.50 85 THR A O 1
ATOM 639 N N . GLU A 1 86 ? -6.836 -2.994 -2.343 1.00 97.38 86 GLU A N 1
ATOM 640 C CA . GLU A 1 86 ? -8.097 -3.559 -2.835 1.00 97.38 86 GLU A CA 1
ATOM 641 C C . GLU A 1 86 ? -9.074 -3.880 -1.698 1.00 97.38 86 GLU A C 1
ATOM 643 O O . GLU A 1 86 ? -10.240 -3.490 -1.764 1.00 97.38 86 GLU A O 1
ATOM 648 N N . TYR A 1 87 ? -8.596 -4.509 -0.620 1.00 98.25 87 TYR A N 1
ATOM 649 C CA . TYR A 1 87 ? -9.415 -4.748 0.569 1.00 98.25 87 TYR A CA 1
ATOM 650 C C . TYR A 1 87 ? -9.951 -3.433 1.153 1.00 98.25 87 TYR A C 1
ATOM 652 O O . TYR A 1 87 ? -11.134 -3.342 1.485 1.00 98.25 87 TYR A O 1
ATOM 660 N N . ILE A 1 88 ? -9.111 -2.393 1.216 1.00 98.50 88 ILE A N 1
ATOM 661 C CA . ILE A 1 88 ? -9.509 -1.057 1.679 1.00 98.50 88 ILE A CA 1
ATOM 662 C C . ILE A 1 88 ? -10.617 -0.475 0.792 1.00 98.50 88 ILE A C 1
ATOM 664 O O . ILE A 1 88 ? -11.628 0.003 1.304 1.00 98.50 88 ILE A O 1
ATOM 668 N N . ILE A 1 89 ? -10.448 -0.534 -0.533 1.00 98.56 89 ILE A N 1
ATOM 669 C CA . ILE A 1 89 ? -11.429 -0.028 -1.505 1.00 98.56 89 ILE A CA 1
ATOM 670 C C . ILE A 1 89 ? -12.776 -0.733 -1.334 1.00 98.56 89 ILE A C 1
ATOM 672 O O . ILE A 1 89 ? -13.801 -0.059 -1.239 1.00 98.56 89 ILE A O 1
ATOM 676 N N . ASN A 1 90 ? -12.774 -2.065 -1.278 1.00 98.44 90 ASN A N 1
ATOM 677 C CA . ASN A 1 90 ? -14.000 -2.854 -1.176 1.00 98.44 90 ASN A CA 1
ATOM 678 C C . ASN A 1 90 ? -14.709 -2.601 0.160 1.00 98.44 90 ASN A C 1
ATOM 680 O O . ASN A 1 90 ? -15.890 -2.267 0.170 1.00 98.44 90 ASN A O 1
ATOM 684 N N . THR A 1 91 ? -13.961 -2.614 1.269 1.00 98.56 91 THR A N 1
ATOM 685 C CA . THR A 1 91 ? -14.493 -2.308 2.608 1.00 98.56 91 THR A CA 1
ATOM 686 C C . THR A 1 91 ? -15.175 -0.939 2.641 1.00 98.56 91 THR A C 1
ATOM 688 O O . THR A 1 91 ? -16.277 -0.802 3.167 1.00 98.56 91 THR A O 1
ATOM 691 N N . LEU A 1 92 ? -14.555 0.083 2.042 1.00 98.44 92 LEU A N 1
ATOM 692 C CA . LEU A 1 92 ? -15.112 1.436 2.007 1.00 98.44 92 LEU A CA 1
ATOM 693 C C . LEU A 1 92 ? -16.330 1.565 1.082 1.00 98.44 92 LEU A C 1
ATOM 695 O O . LEU A 1 92 ? -17.281 2.270 1.419 1.00 98.44 92 LEU A O 1
ATOM 699 N N . ARG A 1 93 ? -16.341 0.881 -0.066 1.00 98.12 93 ARG A N 1
ATOM 700 C CA . ARG A 1 93 ? -17.505 0.855 -0.970 1.00 98.12 93 ARG A CA 1
ATOM 701 C C . ARG A 1 93 ? -18.716 0.189 -0.329 1.00 98.12 93 ARG A C 1
ATOM 703 O O . ARG A 1 93 ? -19.835 0.687 -0.490 1.00 98.12 93 ARG A O 1
ATOM 710 N N . ASP A 1 94 ? -18.481 -0.859 0.451 1.00 98.12 94 ASP A N 1
ATOM 711 C CA . ASP A 1 94 ? -19.519 -1.602 1.164 1.00 98.12 94 ASP A CA 1
ATOM 712 C C . ASP A 1 94 ? -19.928 -0.934 2.486 1.00 98.12 94 ASP A C 1
ATOM 714 O O . ASP A 1 94 ? -20.986 -1.243 3.035 1.00 98.12 94 ASP A O 1
ATOM 718 N N . ALA A 1 95 ? -19.159 0.052 2.964 1.00 97.75 95 ALA A N 1
ATOM 719 C CA . ALA A 1 95 ? -19.410 0.726 4.232 1.00 97.75 95 ALA A CA 1
ATOM 720 C C . ALA A 1 95 ? -20.804 1.392 4.290 1.00 97.75 95 ALA A C 1
ATOM 722 O O . ALA A 1 95 ? -21.236 2.013 3.308 1.00 97.75 95 ALA A O 1
ATOM 723 N N . PRO A 1 96 ? -21.519 1.320 5.429 1.00 96.94 96 PRO A N 1
ATOM 724 C CA . PRO A 1 96 ? -22.827 1.953 5.590 1.00 96.94 96 PRO A CA 1
ATOM 725 C C . PRO A 1 96 ? -22.785 3.473 5.385 1.00 96.94 96 PRO A C 1
ATOM 727 O O . PRO A 1 96 ? -21.796 4.129 5.721 1.00 96.94 96 PRO A O 1
ATOM 730 N N . ALA A 1 97 ? -23.874 4.050 4.870 1.00 96.56 97 ALA A N 1
ATOM 731 C CA . ALA A 1 97 ? -24.023 5.503 4.770 1.00 96.56 97 ALA A CA 1
ATOM 732 C C . ALA A 1 97 ? -23.885 6.164 6.155 1.00 96.56 97 ALA A C 1
ATOM 734 O O . ALA A 1 97 ? -24.400 5.642 7.141 1.00 96.56 97 ALA A O 1
ATOM 735 N N . GLY A 1 98 ? -23.182 7.296 6.234 1.00 95.25 98 GLY A N 1
ATOM 736 C CA . GLY A 1 98 ? -22.910 8.000 7.493 1.00 95.25 98 GLY A CA 1
ATOM 737 C C . GLY A 1 98 ? -21.719 7.463 8.298 1.00 95.25 98 GLY A C 1
ATOM 738 O O . GLY A 1 98 ? -21.307 8.114 9.258 1.00 95.25 98 GLY A O 1
ATOM 739 N N . SER A 1 99 ? -21.138 6.315 7.924 1.00 97.69 99 SER A N 1
ATOM 740 C CA . SER A 1 99 ? -19.978 5.754 8.632 1.00 97.69 99 SER A CA 1
ATOM 741 C C . SER A 1 99 ? -18.724 6.627 8.491 1.00 97.69 99 SER A C 1
ATOM 743 O O . SER A 1 99 ? -18.547 7.343 7.500 1.00 97.69 99 SER A O 1
ATOM 745 N N . LYS A 1 100 ? -17.845 6.570 9.499 1.00 98.25 100 LYS A N 1
ATOM 746 C CA . LYS A 1 100 ? -16.620 7.376 9.603 1.00 98.25 100 LYS A CA 1
ATOM 747 C C . LYS A 1 100 ? -15.392 6.462 9.591 1.00 98.25 100 LYS A C 1
ATOM 749 O O . LYS A 1 100 ? -15.348 5.489 10.338 1.00 98.25 100 LYS A O 1
ATOM 754 N N . TRP A 1 101 ? -14.388 6.797 8.783 1.00 98.62 101 TRP A N 1
ATOM 755 C CA . TRP A 1 101 ? -13.196 5.975 8.565 1.00 98.62 101 TRP A CA 1
ATOM 756 C C . TRP A 1 101 ? -11.906 6.801 8.568 1.00 98.62 101 TRP A C 1
ATOM 758 O O . TRP A 1 101 ? -11.790 7.803 7.857 1.00 98.62 101 TRP A O 1
ATOM 768 N N . ALA A 1 102 ? -10.918 6.33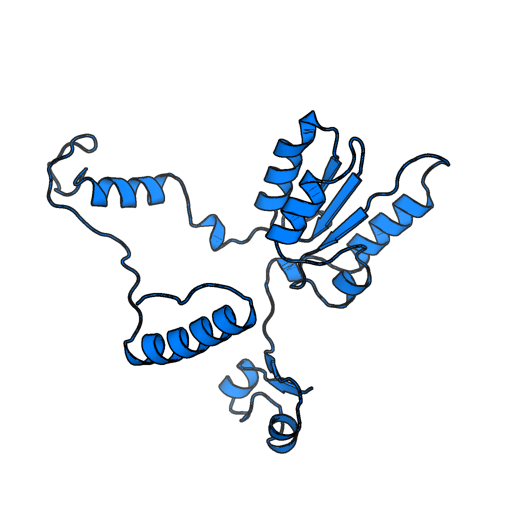8 9.330 1.00 98.38 102 ALA A N 1
ATOM 769 C CA . ALA A 1 102 ? -9.546 6.830 9.345 1.00 98.38 102 ALA A CA 1
ATOM 770 C C . ALA A 1 102 ? -8.630 5.802 8.663 1.00 98.38 102 ALA A C 1
ATOM 772 O O . ALA A 1 102 ? -8.499 4.668 9.127 1.00 98.38 102 ALA A O 1
ATOM 773 N N . ILE A 1 103 ? -8.014 6.192 7.545 1.00 98.56 103 ILE A N 1
ATOM 774 C CA . ILE A 1 103 ? -7.308 5.270 6.650 1.00 98.56 103 ILE A CA 1
ATOM 775 C C . ILE A 1 103 ? -5.793 5.450 6.731 1.00 98.56 103 ILE A C 1
ATOM 777 O O . ILE A 1 103 ? -5.276 6.551 6.533 1.00 98.56 103 ILE A O 1
ATOM 781 N N . GLY A 1 104 ? -5.080 4.352 6.988 1.00 97.81 104 GLY A N 1
ATOM 782 C CA . GLY A 1 104 ? -3.617 4.298 7.013 1.00 97.81 104 GLY A CA 1
ATOM 783 C C . GLY A 1 104 ? -3.025 3.736 5.724 1.00 97.81 104 GLY A C 1
ATOM 784 O O . GLY A 1 104 ? -2.607 2.580 5.690 1.00 97.81 104 GLY A O 1
ATOM 785 N N . THR A 1 105 ? -3.018 4.530 4.651 1.00 97.75 105 THR A N 1
ATOM 786 C CA . THR A 1 105 ? -2.366 4.185 3.377 1.00 97.75 105 THR A CA 1
ATOM 787 C C . THR A 1 105 ? -1.970 5.446 2.596 1.00 97.75 105 THR A C 1
ATOM 789 O O . THR A 1 105 ? -2.008 6.550 3.130 1.00 97.75 105 THR A O 1
ATOM 792 N N . GLU A 1 106 ? -1.563 5.293 1.341 1.00 97.19 106 GLU A N 1
ATOM 793 C CA . GLU A 1 106 ? -1.147 6.389 0.463 1.00 97.19 106 GLU A CA 1
ATOM 794 C C . GLU A 1 106 ? -2.273 7.432 0.238 1.00 97.19 106 GLU A C 1
ATOM 796 O O . GLU A 1 106 ? -3.446 7.090 0.046 1.00 97.19 106 GLU A O 1
ATOM 801 N N . VAL A 1 107 ? -1.913 8.721 0.291 1.00 96.12 107 VAL A N 1
ATOM 802 C CA . VAL A 1 107 ? -2.854 9.856 0.353 1.00 96.12 107 VAL A CA 1
ATOM 803 C C . VAL A 1 107 ? -3.777 9.986 -0.866 1.00 96.12 107 VAL A C 1
ATOM 805 O O . VAL A 1 107 ? -4.941 10.369 -0.714 1.00 96.12 107 VAL A O 1
ATOM 808 N N . HIS A 1 108 ? -3.320 9.649 -2.075 1.00 95.06 108 HIS A N 1
ATOM 809 C CA . HIS A 1 108 ? -4.152 9.727 -3.276 1.00 95.06 108 HIS A CA 1
ATOM 810 C C . HIS A 1 108 ? -5.270 8.690 -3.255 1.00 95.06 108 HIS A C 1
ATOM 812 O O . HIS A 1 108 ? -6.388 9.004 -3.673 1.00 95.06 108 HIS A O 1
ATOM 818 N N . LEU A 1 109 ? -5.019 7.490 -2.719 1.00 96.81 109 LEU A N 1
ATOM 819 C CA . LEU A 1 109 ? -6.081 6.503 -2.526 1.00 96.81 109 LEU A CA 1
ATOM 820 C C . LEU A 1 109 ? -7.138 7.027 -1.547 1.00 96.81 109 LEU A C 1
ATOM 822 O O . LEU A 1 109 ? -8.329 6.968 -1.850 1.00 96.81 109 LEU A O 1
ATOM 826 N N . VAL A 1 110 ? -6.719 7.583 -0.410 1.00 97.50 110 VAL A N 1
ATOM 827 C CA . VAL A 1 110 ? -7.645 8.108 0.606 1.00 97.50 110 VAL A CA 1
ATOM 828 C C . VAL A 1 110 ? -8.493 9.252 0.051 1.00 97.50 110 VAL A C 1
ATOM 830 O O . VAL A 1 110 ? -9.718 9.220 0.172 1.00 97.50 110 VAL A O 1
ATOM 833 N N . ASN A 1 111 ? -7.874 10.213 -0.639 1.00 96.94 111 ASN A N 1
ATOM 834 C CA . ASN A 1 111 ? -8.585 11.327 -1.270 1.00 96.94 111 ASN A CA 1
ATOM 835 C C . ASN A 1 111 ? -9.553 10.855 -2.362 1.00 96.94 111 ASN A C 1
ATOM 837 O O . ASN A 1 111 ? -10.671 11.366 -2.463 1.00 96.94 111 ASN A O 1
ATOM 841 N N . ARG A 1 112 ? -9.156 9.857 -3.165 1.00 97.62 112 ARG A N 1
ATOM 842 C CA . ARG A 1 112 ? -10.036 9.246 -4.168 1.00 97.62 112 ARG A CA 1
ATOM 843 C C . ARG A 1 112 ? -11.277 8.650 -3.510 1.00 97.62 112 ARG A C 1
ATOM 845 O O . ARG A 1 112 ? -12.383 8.967 -3.936 1.00 97.62 112 ARG A O 1
ATOM 852 N N . MET A 1 113 ? -11.103 7.847 -2.459 1.00 98.44 113 MET A N 1
ATOM 853 C CA . MET A 1 113 ? -12.227 7.210 -1.764 1.00 98.44 113 MET A CA 1
ATOM 854 C C . MET A 1 113 ? -13.127 8.228 -1.054 1.00 98.44 113 MET A C 1
ATOM 856 O O . MET A 1 113 ? -14.348 8.101 -1.113 1.00 98.44 113 MET A O 1
ATOM 860 N N . ALA A 1 114 ? -12.552 9.267 -0.443 1.00 98.06 114 ALA A N 1
ATOM 861 C CA . ALA A 1 114 ? -13.315 10.346 0.183 1.00 98.06 114 ALA A CA 1
ATOM 862 C C . ALA A 1 114 ? -14.213 11.083 -0.825 1.00 98.06 114 ALA A C 1
ATOM 864 O O . ALA A 1 114 ? -15.369 11.376 -0.525 1.00 98.06 114 ALA A O 1
ATOM 865 N N . ASN A 1 115 ? -13.706 11.346 -2.033 1.00 98.38 115 ASN A N 1
ATOM 866 C CA . ASN A 1 115 ? -14.483 11.977 -3.099 1.00 98.38 115 ASN A CA 1
ATOM 867 C C . ASN A 1 115 ? -15.554 11.039 -3.672 1.00 98.38 115 ASN A C 1
ATOM 869 O O . ASN A 1 115 ? -16.700 11.457 -3.827 1.00 98.38 115 ASN A O 1
ATOM 873 N N . GLU A 1 116 ? -15.195 9.782 -3.954 1.00 98.06 116 GLU A N 1
ATOM 874 C CA . GLU A 1 116 ? -16.105 8.768 -4.507 1.00 98.06 116 GLU A CA 1
ATOM 875 C C . GLU A 1 116 ? -17.315 8.535 -3.590 1.00 98.06 116 GLU A C 1
ATOM 877 O O . GLU A 1 116 ? -18.455 8.484 -4.050 1.00 98.06 116 GLU A O 1
ATOM 882 N N . LEU A 1 117 ? -17.088 8.453 -2.276 1.00 98.12 117 LEU A N 1
ATOM 883 C CA . LEU A 1 117 ? -18.118 8.061 -1.312 1.00 98.12 117 LEU A CA 1
ATOM 884 C C . LEU A 1 117 ? -18.836 9.241 -0.648 1.00 98.12 117 LEU A C 1
ATOM 886 O O . LEU A 1 117 ? -19.771 9.035 0.133 1.00 98.12 117 LEU A O 1
ATOM 890 N N . LYS A 1 118 ? -18.477 10.479 -1.008 1.00 96.94 118 LYS A N 1
ATOM 891 C CA . LYS A 1 118 ? -19.105 11.699 -0.484 1.00 96.94 118 LYS A CA 1
ATOM 892 C C . LYS A 1 118 ? -20.621 11.704 -0.686 1.00 96.94 118 LYS A C 1
ATOM 894 O O . LYS A 1 118 ? -21.356 12.076 0.223 1.00 96.94 118 LYS A O 1
ATOM 899 N N . ALA A 1 119 ? -21.098 11.254 -1.850 1.00 96.31 119 ALA A N 1
ATOM 900 C CA . ALA A 1 119 ? -22.530 11.183 -2.158 1.00 96.31 119 ALA A CA 1
ATOM 901 C C . ALA A 1 119 ? -23.281 10.135 -1.314 1.00 96.31 119 ALA A C 1
ATOM 903 O O . ALA A 1 119 ? -24.468 10.302 -1.047 1.00 96.31 119 ALA A O 1
ATOM 904 N N . LYS A 1 120 ? -22.587 9.083 -0.855 1.00 96.69 120 LYS A N 1
ATOM 905 C CA . LYS A 1 120 ? -23.116 8.065 0.069 1.00 96.69 120 LYS A CA 1
ATOM 906 C C . LYS A 1 120 ? -23.087 8.543 1.531 1.00 96.69 120 LYS A C 1
ATOM 908 O O . LYS A 1 120 ? -23.598 7.860 2.411 1.00 96.69 120 LYS A O 1
ATOM 913 N N . GLY A 1 121 ? -22.474 9.697 1.807 1.00 97.12 121 GLY A N 1
ATOM 914 C CA . GLY A 1 121 ? -22.286 10.213 3.162 1.00 97.12 121 GLY A CA 1
ATOM 915 C C . GLY A 1 121 ? -21.278 9.411 3.988 1.00 97.12 121 GLY A C 1
ATOM 916 O O . GLY A 1 121 ? -21.333 9.469 5.209 1.00 97.12 121 GLY A O 1
ATOM 917 N N . VAL A 1 122 ? -20.391 8.633 3.359 1.00 98.19 122 VAL A N 1
ATOM 918 C CA . VAL A 1 122 ? -19.296 7.960 4.075 1.00 98.19 122 VAL A CA 1
ATOM 919 C C . VAL A 1 122 ? -18.156 8.957 4.243 1.00 98.19 122 VAL A C 1
ATOM 921 O O . VAL A 1 122 ? -17.655 9.521 3.268 1.00 98.19 122 VAL A O 1
ATOM 924 N N . HIS A 1 123 ? -17.742 9.179 5.484 1.00 97.88 123 HIS A N 1
ATOM 925 C CA . HIS A 1 123 ? -16.668 10.100 5.819 1.00 97.88 123 HIS A CA 1
ATOM 926 C C . HIS A 1 123 ? -15.341 9.350 5.858 1.00 97.88 123 HIS A C 1
ATOM 928 O O . HIS A 1 123 ? -15.123 8.520 6.735 1.00 97.88 123 HIS A O 1
ATOM 934 N N . VAL A 1 124 ? -14.442 9.657 4.926 1.00 98.25 124 VAL A N 1
ATOM 935 C CA . VAL A 1 124 ? -13.115 9.035 4.832 1.00 98.25 124 VAL A CA 1
ATOM 936 C C . VAL A 1 124 ? -12.049 10.110 5.011 1.00 98.25 124 VAL A C 1
ATOM 938 O O . VAL A 1 124 ? -12.108 11.152 4.359 1.00 98.25 124 VAL A O 1
ATOM 941 N N . ARG A 1 125 ? -11.072 9.863 5.886 1.00 97.12 125 ARG A N 1
ATOM 942 C CA . ARG A 1 125 ? -9.921 10.751 6.098 1.00 97.12 125 ARG A CA 1
ATOM 943 C C . ARG A 1 125 ? -8.627 9.974 6.299 1.00 97.12 125 ARG A C 1
ATOM 945 O O . ARG A 1 125 ? -8.652 8.784 6.603 1.00 97.12 125 ARG A O 1
ATOM 952 N N . MET A 1 126 ? -7.497 10.665 6.173 1.00 97.56 126 MET A N 1
ATOM 953 C CA . MET A 1 126 ? -6.197 10.118 6.562 1.00 97.56 126 MET A CA 1
ATOM 954 C C . MET A 1 126 ? -6.160 9.836 8.067 1.00 97.56 126 MET A C 1
ATOM 956 O O . MET A 1 126 ? -6.701 10.607 8.865 1.00 97.56 126 MET A O 1
ATOM 960 N N . LEU A 1 127 ? -5.512 8.729 8.440 1.00 97.44 127 LEU A N 1
ATOM 961 C CA . LEU A 1 127 ? -5.245 8.387 9.836 1.00 97.44 127 LEU A CA 1
ATOM 962 C C . LEU A 1 127 ? -4.238 9.352 10.477 1.00 97.44 127 LEU A C 1
ATOM 964 O O . LEU A 1 127 ? -4.395 9.697 11.639 1.00 97.44 127 LEU A O 1
ATOM 968 N N . SER A 1 128 ? -3.224 9.787 9.726 1.00 94.00 128 SER A N 1
ATOM 969 C CA . SER A 1 128 ? -2.225 10.760 10.183 1.00 94.00 128 SER A CA 1
ATOM 970 C C . SER A 1 128 ? -2.547 12.171 9.690 1.00 94.00 128 SER A C 1
ATOM 972 O O . SER A 1 128 ? -3.138 12.336 8.622 1.00 94.00 128 SER A O 1
ATOM 974 N N . ASP A 1 129 ? -2.067 13.178 10.420 1.00 85.38 129 ASP A N 1
ATOM 975 C CA . ASP A 1 129 ? -2.087 14.586 10.006 1.00 85.38 129 ASP A CA 1
ATOM 976 C C . ASP A 1 129 ? -1.057 14.913 8.910 1.00 85.38 129 ASP A C 1
ATOM 978 O O . ASP A 1 129 ? -1.121 15.973 8.283 1.00 85.38 129 ASP A O 1
ATOM 982 N N . CYS A 1 130 ? -0.103 14.014 8.645 1.00 83.25 1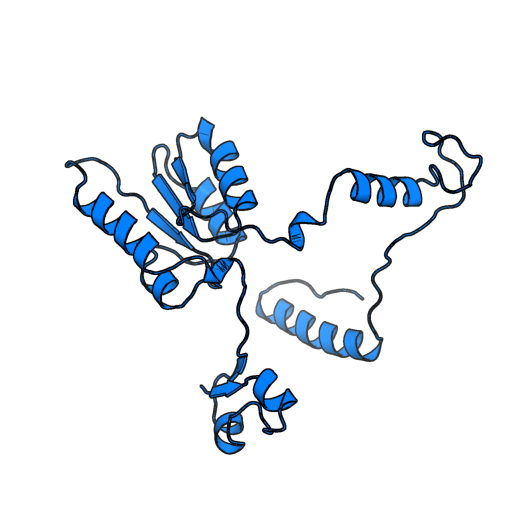30 CYS A N 1
ATOM 983 C CA . CYS A 1 130 ? 0.849 14.173 7.551 1.00 83.25 130 CYS A CA 1
ATOM 984 C C . CYS A 1 130 ? 0.356 13.502 6.258 1.00 83.25 130 CYS A C 1
ATOM 986 O O . CYS A 1 130 ? -0.219 12.409 6.259 1.00 83.25 130 CYS A O 1
ATOM 988 N N . GLN A 1 131 ? 0.617 14.150 5.118 1.00 82.75 131 GLN A N 1
ATOM 989 C CA . GLN A 1 131 ? 0.350 13.547 3.814 1.00 82.75 131 GLN A CA 1
ATOM 990 C C . GLN A 1 131 ? 1.363 12.431 3.554 1.00 82.75 131 GLN A C 1
ATOM 992 O O . GLN A 1 131 ? 2.546 12.683 3.324 1.00 82.75 131 GLN A O 1
ATOM 997 N N . CYS A 1 132 ? 0.887 11.189 3.572 1.00 89.44 132 CYS A N 1
ATOM 998 C CA . CYS A 1 132 ? 1.693 10.014 3.265 1.00 89.44 132 CYS A CA 1
ATOM 999 C C . CYS A 1 132 ? 1.751 9.829 1.741 1.00 89.44 132 CYS A C 1
ATOM 1001 O O . CYS A 1 132 ? 0.980 9.058 1.169 1.00 89.44 132 CYS A O 1
ATOM 1003 N N . LEU A 1 133 ? 2.628 10.601 1.093 1.00 92.50 133 LEU A N 1
ATOM 1004 C CA . LEU A 1 133 ? 2.809 10.628 -0.360 1.00 92.50 133 LEU A CA 1
ATOM 1005 C C . LEU A 1 133 ? 3.926 9.680 -0.803 1.00 92.50 133 LEU A C 1
ATOM 1007 O O . LEU A 1 133 ? 5.070 9.787 -0.351 1.00 92.50 133 LEU A O 1
ATOM 1011 N N . CYS A 1 134 ? 3.628 8.819 -1.773 1.00 93.81 134 CYS A N 1
ATOM 1012 C CA . CYS A 1 134 ? 4.656 8.037 -2.449 1.00 93.81 134 CYS A CA 1
ATOM 1013 C C . CYS A 1 134 ? 5.319 8.865 -3.562 1.00 93.81 134 CYS A C 1
ATOM 1015 O O . CYS A 1 134 ? 4.811 8.961 -4.680 1.00 93.81 134 CYS A O 1
ATOM 1017 N N . THR A 1 135 ? 6.478 9.464 -3.276 1.00 92.00 135 THR A N 1
ATOM 1018 C CA . THR A 1 135 ? 7.165 10.370 -4.219 1.00 92.00 135 THR A CA 1
ATOM 1019 C C . THR A 1 135 ? 7.589 9.700 -5.524 1.00 92.00 135 THR A C 1
ATOM 1021 O O . THR A 1 135 ? 7.750 10.388 -6.527 1.00 92.00 135 THR A O 1
ATOM 1024 N N . THR A 1 136 ? 7.773 8.378 -5.539 1.00 92.56 136 THR A N 1
ATOM 1025 C CA . THR A 1 136 ? 8.078 7.617 -6.756 1.00 92.56 136 THR A CA 1
ATOM 1026 C C . THR A 1 136 ? 6.835 7.372 -7.602 1.00 92.56 136 THR A C 1
ATOM 1028 O O . THR A 1 136 ? 6.919 7.534 -8.816 1.00 92.56 136 THR A O 1
ATOM 1031 N N . MET A 1 137 ? 5.681 7.067 -6.993 1.00 91.62 137 MET A N 1
ATOM 1032 C CA . MET A 1 137 ? 4.403 7.006 -7.718 1.00 91.62 137 MET A CA 1
ATOM 1033 C C . MET A 1 137 ? 4.028 8.369 -8.303 1.00 91.62 137 MET A C 1
ATOM 1035 O O . MET A 1 137 ? 3.570 8.440 -9.439 1.00 91.62 137 MET A O 1
ATOM 1039 N N . TYR A 1 138 ? 4.306 9.453 -7.572 1.00 89.81 138 TYR A N 1
ATOM 1040 C CA . TYR A 1 138 ? 4.043 10.829 -8.007 1.00 89.81 138 TYR A CA 1
ATOM 1041 C C . TYR A 1 138 ? 4.864 11.268 -9.238 1.00 89.81 138 TYR A C 1
ATOM 1043 O O . TYR A 1 138 ? 4.617 12.327 -9.802 1.00 89.81 138 TYR A O 1
ATOM 1051 N N . ARG A 1 139 ? 5.841 10.467 -9.691 1.00 92.44 139 ARG A N 1
ATOM 1052 C CA . ARG A 1 139 ? 6.596 10.743 -10.929 1.00 92.44 139 ARG A CA 1
ATOM 1053 C C . ARG A 1 139 ? 5.818 10.415 -12.204 1.00 92.44 139 ARG A C 1
ATOM 1055 O O . ARG A 1 139 ? 6.309 10.714 -13.287 1.00 92.44 139 ARG A O 1
ATOM 1062 N N . ILE A 1 140 ? 4.661 9.765 -12.092 1.00 92.69 140 ILE A N 1
ATOM 1063 C CA . ILE A 1 140 ? 3.778 9.506 -13.228 1.00 92.69 140 ILE A CA 1
ATOM 1064 C C . ILE A 1 140 ? 2.800 10.676 -13.341 1.00 92.69 140 ILE A C 1
ATOM 1066 O O . ILE A 1 140 ? 1.885 10.800 -12.531 1.00 92.69 140 ILE A O 1
ATOM 1070 N N . ASP A 1 141 ? 3.006 11.533 -14.339 1.00 93.69 141 ASP A N 1
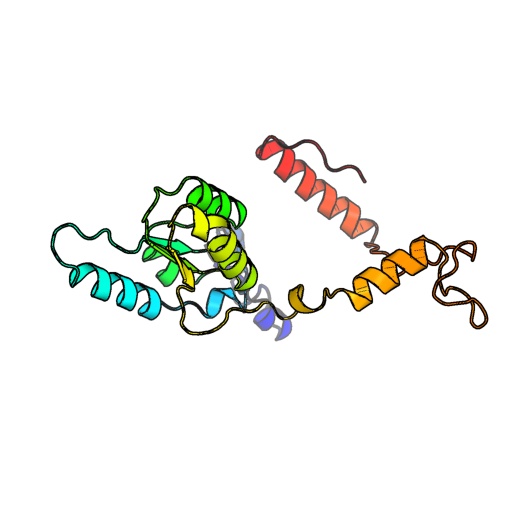ATOM 1071 C CA . ASP A 1 141 ? 2.190 12.721 -14.590 1.00 93.69 141 ASP A CA 1
ATOM 1072 C C . ASP A 1 141 ? 1.635 12.750 -16.025 1.00 93.69 141 ASP A C 1
ATOM 1074 O O . ASP A 1 141 ? 2.036 11.975 -16.899 1.00 93.69 141 ASP A O 1
ATOM 1078 N N . GLU A 1 142 ? 0.674 13.642 -16.262 1.00 95.94 142 GLU A N 1
ATOM 1079 C CA . GLU A 1 142 ? 0.005 13.769 -17.558 1.00 95.94 142 GLU A CA 1
ATOM 1080 C C . GLU A 1 142 ? 0.971 14.139 -18.702 1.00 95.94 142 GLU A C 1
ATOM 1082 O O . GLU A 1 142 ? 0.882 13.497 -19.751 1.00 95.94 142 GLU A O 1
ATOM 1087 N N . PRO A 1 143 ? 1.928 15.084 -18.550 1.00 94.25 143 PRO A N 1
ATOM 1088 C CA . PRO A 1 143 ? 2.892 15.392 -19.609 1.00 94.25 143 PRO A CA 1
ATOM 1089 C C . PRO A 1 143 ? 3.761 14.206 -20.038 1.00 94.25 143 PRO A C 1
ATOM 1091 O O . PRO A 1 143 ? 3.942 13.983 -21.237 1.00 94.25 143 PRO A O 1
ATOM 1094 N N . HIS A 1 144 ? 4.299 13.427 -19.095 1.00 93.62 144 HIS A N 1
ATOM 1095 C CA . HIS A 1 144 ? 5.125 12.266 -19.428 1.00 93.62 144 HIS A CA 1
ATOM 1096 C C . HIS A 1 144 ? 4.283 11.132 -20.013 1.00 93.62 144 HIS A C 1
ATOM 1098 O O . HIS A 1 144 ? 4.738 10.450 -20.934 1.00 93.62 144 HIS A O 1
ATOM 1104 N N . MET A 1 145 ? 3.049 10.955 -19.531 1.00 94.19 145 MET A N 1
ATOM 1105 C CA . MET A 1 145 ? 2.100 10.012 -20.121 1.00 94.19 145 MET A CA 1
ATOM 1106 C C . MET A 1 145 ? 1.766 10.385 -21.567 1.00 94.19 145 MET A C 1
ATOM 1108 O O . MET A 1 145 ? 1.878 9.536 -22.452 1.00 94.19 145 MET A O 1
ATOM 1112 N N . LEU A 1 146 ? 1.440 11.652 -21.832 1.00 92.12 146 LEU A N 1
ATOM 1113 C CA . LEU A 1 146 ? 1.202 12.160 -23.181 1.00 92.12 146 LEU A CA 1
ATOM 1114 C C . LEU A 1 146 ? 2.429 11.947 -24.074 1.00 92.12 146 LEU A C 1
ATOM 1116 O O . LEU A 1 146 ? 2.311 11.388 -25.155 1.00 92.12 146 LEU A O 1
ATOM 1120 N N . TRP A 1 147 ? 3.625 12.279 -23.588 1.00 90.56 147 TRP A N 1
ATOM 1121 C CA . TRP A 1 147 ? 4.873 12.106 -24.335 1.00 90.56 147 TRP A CA 1
ATOM 1122 C C . TRP A 1 147 ? 5.162 10.653 -24.747 1.00 90.56 147 TRP A C 1
ATOM 1124 O O . TRP A 1 147 ? 5.732 10.401 -25.817 1.00 90.56 147 TRP A O 1
ATOM 1134 N N . VAL A 1 148 ? 4.792 9.683 -23.904 1.00 92.81 148 VAL A N 1
ATOM 1135 C CA . VAL A 1 148 ? 4.877 8.254 -24.241 1.00 92.81 148 VAL A CA 1
ATOM 1136 C C . VAL A 1 148 ? 3.838 7.892 -25.304 1.00 92.81 148 VAL A C 1
ATOM 1138 O O . VAL A 1 148 ? 4.199 7.258 -26.296 1.00 92.81 148 VAL A O 1
ATOM 1141 N N . LEU A 1 149 ? 2.582 8.314 -25.132 1.00 92.31 149 LEU A N 1
ATOM 1142 C CA . LEU A 1 149 ? 1.487 8.020 -26.064 1.00 92.31 149 LEU A CA 1
ATOM 1143 C C . LEU A 1 149 ? 1.707 8.651 -27.446 1.00 92.31 149 LEU A C 1
ATOM 1145 O O . LEU A 1 149 ? 1.557 7.968 -28.456 1.00 92.31 149 LEU A O 1
ATOM 1149 N N . ASP A 1 150 ? 2.158 9.902 -27.502 1.00 91.88 150 ASP A N 1
ATOM 1150 C CA . ASP A 1 150 ? 2.514 10.599 -28.740 1.00 91.88 150 ASP A CA 1
ATOM 1151 C C . ASP A 1 150 ? 3.610 9.847 -29.498 1.00 91.88 150 ASP A C 1
ATOM 1153 O O . ASP A 1 150 ? 3.506 9.623 -30.705 1.00 91.88 150 ASP A O 1
ATOM 1157 N N . GLY A 1 151 ? 4.629 9.362 -28.778 1.00 91.12 151 GLY A N 1
ATOM 1158 C CA . GLY A 1 151 ? 5.672 8.516 -29.354 1.00 91.12 151 GLY A CA 1
ATOM 1159 C C . GLY A 1 151 ? 5.114 7.244 -30.000 1.00 91.12 151 GLY A C 1
ATOM 1160 O O . GLY A 1 151 ? 5.542 6.880 -31.098 1.00 91.12 151 GLY A O 1
ATOM 1161 N N . LEU A 1 152 ? 4.132 6.597 -29.365 1.00 91.69 152 LEU A N 1
ATOM 1162 C CA . LEU A 1 152 ? 3.459 5.412 -29.908 1.00 91.69 152 LEU A CA 1
ATOM 1163 C C . LEU A 1 152 ? 2.588 5.733 -31.132 1.00 91.69 152 LEU A C 1
ATOM 1165 O O . LEU A 1 152 ? 2.530 4.930 -32.059 1.00 91.69 152 LEU A O 1
ATOM 1169 N N . CYS A 1 153 ? 1.968 6.913 -31.169 1.00 91.00 153 CYS A N 1
ATOM 1170 C CA . CYS A 1 153 ? 1.159 7.394 -32.293 1.00 91.00 153 CYS A CA 1
ATOM 1171 C C . CYS A 1 153 ? 1.989 7.992 -33.447 1.00 91.00 153 CYS A C 1
ATOM 1173 O O . CYS A 1 153 ? 1.431 8.368 -34.480 1.00 91.00 153 CYS A O 1
ATOM 1175 N N . GLY A 1 154 ? 3.313 8.100 -33.291 1.00 89.62 154 GLY A N 1
ATOM 1176 C CA . GLY A 1 154 ? 4.183 8.732 -34.284 1.00 89.62 154 GLY A CA 1
ATOM 1177 C C . GLY A 1 154 ? 4.060 10.261 -34.329 1.00 89.62 154 GLY A C 1
ATOM 1178 O O . GLY A 1 154 ? 4.399 10.860 -35.347 1.00 89.62 154 GLY A O 1
ATOM 1179 N N . ILE A 1 155 ? 3.576 10.883 -33.251 1.00 89.62 155 ILE A N 1
ATOM 1180 C CA . ILE A 1 155 ? 3.416 12.333 -33.092 1.00 89.62 155 ILE A CA 1
ATOM 1181 C C . ILE A 1 155 ? 4.717 12.934 -32.538 1.00 89.62 155 ILE A C 1
ATOM 1183 O O . ILE A 1 155 ? 5.332 12.384 -31.621 1.00 89.62 155 ILE A O 1
ATOM 1187 N N . GLY A 1 156 ? 5.176 14.053 -33.114 1.00 81.25 156 GLY A N 1
ATOM 1188 C CA . GLY A 1 156 ? 6.373 14.765 -32.639 1.00 81.25 156 GLY A CA 1
ATOM 1189 C C . GLY A 1 156 ? 7.668 13.935 -32.681 1.00 81.25 156 GLY A C 1
ATOM 1190 O O . GLY A 1 156 ? 8.593 14.169 -31.895 1.00 81.25 156 GLY A O 1
ATOM 1191 N N . THR A 1 157 ? 7.748 12.917 -33.550 1.00 80.06 157 THR A N 1
ATOM 1192 C CA . THR A 1 157 ? 8.887 11.979 -33.592 1.00 80.06 157 THR A CA 1
ATOM 1193 C C . THR A 1 157 ? 10.050 12.447 -34.463 1.00 80.06 157 THR A C 1
ATOM 1195 O O . THR A 1 157 ? 11.152 11.901 -34.347 1.00 80.06 157 THR A O 1
ATOM 1198 N N . THR A 1 158 ? 9.856 13.494 -35.267 1.00 74.25 158 THR A N 1
ATOM 1199 C CA . THR A 1 158 ? 10.912 14.164 -36.034 1.00 74.25 158 THR A CA 1
ATOM 1200 C C . THR A 1 158 ? 11.023 15.627 -35.610 1.00 74.25 158 THR A C 1
ATOM 1202 O O . THR A 1 158 ? 10.076 16.211 -35.091 1.00 74.25 158 THR A O 1
ATOM 1205 N N . LYS A 1 159 ? 12.205 16.221 -35.807 1.00 72.88 159 LYS A N 1
ATOM 1206 C CA . LYS A 1 159 ? 12.505 17.593 -35.369 1.00 72.88 159 LYS A CA 1
ATOM 1207 C C . LYS A 1 159 ? 11.599 18.647 -36.023 1.00 72.88 159 LYS A C 1
ATOM 1209 O O . LYS A 1 159 ? 11.354 19.682 -35.414 1.00 72.88 159 LYS A O 1
ATOM 1214 N N . ASP A 1 160 ? 11.114 18.356 -37.228 1.00 74.75 160 ASP A N 1
ATOM 1215 C CA . ASP A 1 160 ? 10.357 19.288 -38.066 1.00 74.75 160 ASP A CA 1
ATOM 1216 C C . ASP A 1 160 ? 8.860 18.923 -38.167 1.00 74.75 160 ASP A C 1
ATOM 1218 O O . ASP A 1 160 ? 8.105 19.619 -38.845 1.00 74.75 160 ASP A O 1
ATOM 1222 N N . ALA A 1 161 ? 8.414 17.839 -37.515 1.00 67.38 161 ALA A N 1
ATOM 1223 C CA . ALA A 1 161 ? 7.001 17.465 -37.493 1.00 67.38 161 ALA A CA 1
ATOM 1224 C C . ALA A 1 161 ? 6.206 18.392 -36.557 1.00 67.38 161 ALA A C 1
ATOM 1226 O O . ALA A 1 161 ? 6.635 18.623 -35.421 1.00 67.38 161 ALA A O 1
ATOM 1227 N N . PRO A 1 162 ? 5.026 18.877 -36.984 1.00 71.00 162 PRO A N 1
ATOM 1228 C CA . PRO A 1 162 ? 4.067 19.490 -36.078 1.00 71.00 162 PRO A CA 1
ATOM 1229 C C . PRO A 1 162 ? 3.756 18.553 -34.904 1.00 71.00 162 PRO A C 1
ATOM 1231 O O . PRO A 1 162 ? 3.551 17.351 -35.082 1.00 71.00 162 PRO A O 1
ATOM 1234 N N . ILE A 1 163 ? 3.734 19.117 -33.698 1.00 72.38 163 ILE A N 1
ATOM 1235 C CA . ILE A 1 163 ? 3.546 18.392 -32.429 1.00 72.38 163 ILE A CA 1
ATOM 1236 C C . ILE A 1 163 ? 2.149 17.772 -32.287 1.00 72.38 163 ILE A C 1
ATOM 1238 O O . ILE A 1 163 ? 1.913 17.034 -31.343 1.00 72.38 163 ILE A O 1
ATOM 1242 N N . ASP A 1 164 ? 1.231 18.072 -33.203 1.00 74.19 164 ASP A N 1
ATOM 1243 C CA . ASP A 1 164 ? -0.163 17.632 -33.222 1.00 74.19 164 ASP A CA 1
ATOM 1244 C C . ASP A 1 164 ? -0.491 16.679 -34.390 1.00 74.19 164 ASP A C 1
ATOM 1246 O O . ASP A 1 164 ? -1.632 16.233 -34.514 1.00 74.19 164 ASP A O 1
ATOM 1250 N N . GLN A 1 165 ? 0.483 16.345 -35.249 1.00 72.50 165 GLN A N 1
ATOM 1251 C CA . GLN A 1 165 ? 0.256 15.495 -36.422 1.00 72.50 165 GLN A CA 1
ATOM 1252 C C . GLN A 1 165 ? 0.850 14.093 -36.267 1.00 72.50 165 GLN A C 1
ATOM 1254 O O . GLN A 1 165 ? 2.023 13.915 -35.940 1.00 72.50 165 GLN A O 1
ATOM 1259 N N . ALA A 1 166 ? 0.018 13.090 -36.556 1.00 75.25 166 ALA A N 1
ATOM 1260 C CA . ALA A 1 166 ? 0.396 11.680 -36.598 1.00 75.25 166 ALA A CA 1
ATOM 1261 C C . ALA A 1 166 ? 0.968 11.274 -37.971 1.00 75.25 166 ALA A C 1
ATOM 1263 O O . ALA A 1 166 ? 0.819 11.988 -38.962 1.00 75.25 166 ALA A O 1
ATOM 1264 N N . GLY A 1 167 ? 1.586 10.089 -38.040 1.00 76.25 167 GLY A N 1
ATOM 1265 C CA . GLY A 1 167 ? 2.125 9.516 -39.285 1.00 76.25 167 GLY A CA 1
ATOM 1266 C C . GLY A 1 167 ? 3.652 9.534 -39.399 1.00 76.25 167 GLY A C 1
ATOM 1267 O O . GLY A 1 167 ? 4.193 9.078 -40.407 1.00 76.25 1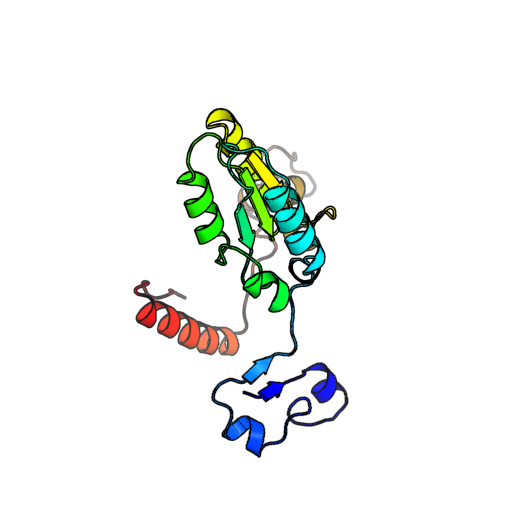67 GLY A O 1
ATOM 1268 N N . GLY A 1 168 ? 4.356 10.019 -38.370 1.00 81.19 168 GLY A N 1
ATOM 1269 C CA . GLY A 1 168 ? 5.798 9.837 -38.222 1.00 81.19 168 GLY A CA 1
ATOM 1270 C C . GLY A 1 168 ? 6.177 8.404 -37.814 1.00 81.19 168 GLY A C 1
ATOM 1271 O O . GLY A 1 168 ? 5.310 7.592 -37.481 1.00 81.19 168 GLY A O 1
ATOM 1272 N N . PRO A 1 169 ? 7.480 8.062 -37.807 1.00 86.25 169 PRO A N 1
ATOM 1273 C CA . PRO A 1 169 ? 7.934 6.767 -37.312 1.00 86.25 169 PRO A CA 1
ATOM 1274 C C . PRO A 1 169 ? 7.549 6.601 -35.840 1.00 86.25 169 PRO A C 1
ATOM 1276 O O . PRO A 1 169 ? 7.761 7.513 -35.039 1.00 86.25 169 PRO A O 1
ATOM 1279 N N . VAL A 1 170 ? 7.018 5.430 -35.483 1.00 89.62 170 VAL A N 1
ATOM 1280 C CA . VAL A 1 170 ? 6.724 5.073 -34.089 1.00 89.62 170 VAL A CA 1
ATOM 1281 C C . VAL A 1 170 ? 8.009 5.128 -33.268 1.00 89.62 170 VAL A C 1
ATOM 1283 O O . VAL A 1 170 ? 9.026 4.531 -33.627 1.00 89.62 170 VAL A O 1
ATOM 1286 N N . LYS A 1 171 ? 7.951 5.823 -32.133 1.00 89.06 171 LYS A N 1
ATOM 1287 C CA . LYS A 1 171 ? 9.046 5.928 -31.175 1.00 89.06 171 LYS A CA 1
ATOM 1288 C C . LYS A 1 171 ? 8.602 5.376 -29.831 1.00 89.06 171 LYS A C 1
ATOM 1290 O O . LYS A 1 171 ? 8.026 6.086 -29.012 1.00 89.06 171 LYS A O 1
ATOM 1295 N N . VAL A 1 172 ? 8.922 4.107 -29.598 1.00 91.12 172 VAL A N 1
ATOM 1296 C CA . VAL A 1 172 ? 8.684 3.458 -28.306 1.00 91.12 172 VAL A CA 1
ATOM 1297 C C . VAL A 1 172 ? 9.709 3.972 -27.294 1.00 91.12 172 VAL A C 1
ATOM 1299 O O . VAL A 1 172 ? 10.910 4.004 -27.564 1.00 91.12 172 VAL A O 1
ATOM 1302 N N . ARG A 1 173 ? 9.232 4.421 -26.134 1.00 89.31 173 ARG A N 1
ATOM 1303 C CA . ARG A 1 173 ? 10.043 5.031 -25.072 1.00 89.31 173 ARG A CA 1
ATOM 1304 C C . ARG A 1 173 ? 9.966 4.175 -23.821 1.00 89.31 173 ARG A C 1
ATOM 1306 O O . ARG A 1 173 ? 8.934 3.564 -23.575 1.00 89.31 173 ARG A O 1
ATOM 1313 N N . ASN A 1 174 ? 11.038 4.176 -23.029 1.00 91.06 174 ASN A N 1
ATOM 1314 C CA . ASN A 1 174 ? 11.076 3.540 -21.708 1.00 91.06 174 ASN A CA 1
ATOM 1315 C C . ASN A 1 174 ? 10.602 2.074 -21.717 1.00 91.06 174 ASN A C 1
ATOM 1317 O O . ASN A 1 174 ? 9.893 1.645 -20.810 1.00 91.06 174 ASN A O 1
ATOM 1321 N N . VAL A 1 175 ? 10.975 1.315 -22.756 1.00 93.69 175 VAL A N 1
ATOM 1322 C CA . VAL A 1 175 ? 10.657 -0.116 -22.840 1.00 93.69 175 VAL A CA 1
ATOM 1323 C C . VAL A 1 175 ? 11.295 -0.819 -21.652 1.00 93.69 175 VAL A C 1
ATOM 1325 O O . VAL A 1 175 ? 12.514 -0.789 -21.486 1.00 93.69 175 VAL A O 1
ATOM 1328 N N . VAL A 1 176 ? 10.460 -1.445 -20.829 1.00 94.69 176 VAL A N 1
ATOM 1329 C CA . VAL A 1 176 ? 10.927 -2.258 -19.712 1.00 94.69 176 VAL A CA 1
ATOM 1330 C C . VAL A 1 176 ? 11.460 -3.570 -20.275 1.00 94.69 176 VAL A C 1
ATOM 1332 O O . VAL A 1 176 ? 10.741 -4.303 -20.948 1.00 94.69 176 VAL A O 1
ATOM 1335 N N . SER A 1 177 ? 12.726 -3.862 -19.995 1.00 95.75 177 SER A N 1
ATOM 1336 C CA . SER A 1 177 ? 13.370 -5.134 -20.319 1.00 95.75 177 SER A CA 1
ATOM 1337 C C . SER A 1 177 ? 14.001 -5.716 -19.064 1.00 95.75 177 SER A C 1
ATOM 1339 O O . SER A 1 177 ? 14.606 -4.982 -18.282 1.00 95.75 177 SER A O 1
ATOM 1341 N N . VAL A 1 178 ? 13.904 -7.030 -18.896 1.00 96.62 178 VAL A N 1
ATOM 1342 C CA . VAL A 1 178 ? 14.468 -7.760 -17.756 1.00 96.62 178 VAL A CA 1
ATOM 1343 C C . VAL A 1 178 ? 15.503 -8.757 -18.276 1.00 96.62 178 VAL A C 1
ATOM 1345 O O . VAL A 1 178 ? 15.363 -9.288 -19.376 1.00 96.62 178 VAL A O 1
ATOM 1348 N N . HIS A 1 179 ? 16.571 -8.989 -17.509 1.00 97.81 179 HIS A N 1
ATOM 1349 C CA . HIS A 1 179 ? 17.600 -9.964 -17.872 1.00 97.81 179 HIS A CA 1
ATOM 1350 C C . HIS A 1 179 ? 16.976 -11.365 -18.062 1.00 97.81 179 HIS A C 1
ATOM 1352 O O . HIS A 1 179 ? 16.114 -11.733 -17.255 1.00 97.81 179 HIS A O 1
ATOM 1358 N N . PRO A 1 180 ? 17.386 -12.166 -19.069 1.00 97.50 180 PRO A N 1
ATOM 1359 C CA . PRO A 1 180 ? 16.755 -13.459 -19.353 1.00 97.50 180 PRO A CA 1
ATOM 1360 C C . PRO A 1 180 ? 16.716 -14.408 -18.149 1.00 97.50 180 PRO A C 1
ATOM 1362 O O . PRO A 1 180 ? 15.664 -14.951 -17.830 1.00 97.50 180 PRO A O 1
ATOM 1365 N N . GLU A 1 181 ? 17.826 -14.525 -17.418 1.00 97.44 181 GLU A N 1
ATOM 1366 C CA . GLU A 1 181 ? 17.912 -15.378 -16.222 1.00 97.44 181 GLU A CA 1
ATOM 1367 C C . GLU A 1 181 ? 16.980 -14.903 -15.094 1.00 97.44 181 GLU A C 1
ATOM 1369 O O . GLU A 1 181 ? 16.278 -15.698 -14.473 1.00 97.44 181 GLU A O 1
ATOM 1374 N N . ALA A 1 182 ? 16.906 -13.587 -14.864 1.00 96.94 182 ALA A N 1
ATOM 1375 C CA . ALA A 1 182 ? 15.993 -13.028 -13.870 1.00 96.94 182 ALA A CA 1
ATOM 1376 C C . ALA A 1 182 ? 14.528 -13.241 -14.280 1.00 96.94 182 ALA A C 1
ATOM 1378 O O . ALA A 1 182 ? 13.685 -13.498 -13.427 1.00 96.94 182 ALA A O 1
ATOM 1379 N N . THR A 1 183 ? 14.236 -13.169 -15.582 1.00 96.75 183 THR A N 1
ATOM 1380 C CA . THR A 1 183 ? 12.899 -13.411 -16.139 1.00 96.75 183 THR A CA 1
ATOM 1381 C C . THR A 1 183 ? 12.454 -14.846 -15.876 1.00 96.75 183 THR A C 1
ATOM 1383 O O . THR A 1 183 ? 11.359 -15.056 -15.366 1.00 96.75 183 THR A O 1
ATOM 1386 N N . GLU A 1 184 ? 13.310 -15.829 -16.161 1.00 96.94 184 GLU A N 1
ATOM 1387 C CA . GLU A 1 184 ? 13.014 -17.247 -15.933 1.00 96.94 184 GLU A CA 1
ATOM 1388 C C . GLU A 1 184 ? 12.699 -17.537 -14.457 1.00 96.94 184 GLU A C 1
ATOM 1390 O O . GLU A 1 184 ? 11.641 -18.085 -14.135 1.00 96.94 184 GLU A O 1
ATOM 1395 N N . LEU A 1 185 ? 13.583 -17.110 -13.549 1.00 97.56 185 LEU A N 1
ATOM 1396 C CA . LEU A 1 185 ? 13.431 -17.358 -12.113 1.00 97.56 185 LEU A CA 1
ATOM 1397 C C . LEU A 1 185 ? 12.232 -16.609 -11.515 1.00 97.56 185 LEU A C 1
ATOM 1399 O O . LEU A 1 185 ? 11.485 -17.175 -10.711 1.00 97.56 185 LEU A O 1
ATOM 1403 N N . ALA A 1 186 ? 12.011 -15.355 -11.923 1.00 96.38 186 ALA A N 1
ATOM 1404 C CA . ALA A 1 186 ? 10.868 -14.571 -11.466 1.00 96.38 186 ALA A CA 1
ATOM 1405 C C . ALA A 1 186 ? 9.541 -15.168 -11.956 1.00 96.38 186 ALA A C 1
ATOM 1407 O O . ALA A 1 186 ? 8.604 -15.286 -11.168 1.00 96.38 186 ALA A O 1
ATOM 1408 N N . LEU A 1 187 ? 9.457 -15.597 -13.221 1.00 96.12 187 LEU A N 1
ATOM 1409 C CA . LEU A 1 187 ? 8.250 -16.228 -13.763 1.00 96.12 187 LEU A CA 1
ATOM 1410 C C . LEU A 1 187 ? 7.933 -17.550 -13.064 1.00 96.12 187 LEU A C 1
ATOM 1412 O O . LEU A 1 187 ? 6.765 -17.821 -12.792 1.00 96.12 187 LEU A O 1
ATOM 1416 N N . LEU A 1 188 ? 8.943 -18.354 -12.719 1.00 96.00 188 LEU A N 1
ATOM 1417 C CA . LEU A 1 188 ? 8.733 -19.573 -11.937 1.00 96.00 188 LEU A CA 1
ATOM 1418 C C . LEU A 1 188 ? 8.082 -19.268 -10.579 1.00 96.00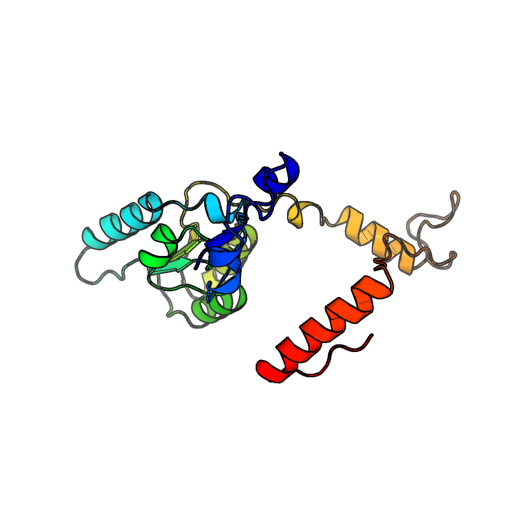 188 LEU A C 1
ATOM 1420 O O . LEU A 1 188 ? 7.117 -19.931 -10.194 1.00 96.00 188 LEU A O 1
ATOM 1424 N N . ALA A 1 189 ? 8.591 -18.265 -9.859 1.00 95.56 189 ALA A N 1
ATOM 1425 C CA . ALA A 1 189 ? 8.039 -17.862 -8.568 1.00 95.56 189 ALA A CA 1
ATOM 1426 C C . ALA A 1 189 ? 6.616 -17.288 -8.700 1.00 95.56 189 ALA A C 1
ATOM 1428 O O . ALA A 1 189 ? 5.720 -17.685 -7.953 1.00 95.56 189 ALA A O 1
ATOM 1429 N N . LEU A 1 190 ? 6.391 -16.401 -9.675 1.00 95.25 190 LEU A N 1
ATOM 1430 C CA . LEU A 1 190 ? 5.088 -15.781 -9.927 1.00 95.25 190 LEU A CA 1
ATOM 1431 C C . LEU A 1 190 ? 4.027 -16.810 -10.331 1.00 95.25 190 LEU A C 1
ATOM 1433 O O . LEU A 1 190 ? 2.914 -16.769 -9.815 1.00 95.25 190 LEU A O 1
ATOM 1437 N N . ASN A 1 191 ? 4.363 -17.764 -11.199 1.00 94.19 191 ASN A N 1
ATOM 1438 C CA . ASN A 1 191 ? 3.419 -18.798 -11.621 1.00 94.19 191 ASN A CA 1
ATOM 1439 C C . ASN A 1 191 ? 3.008 -19.706 -10.459 1.00 94.19 191 ASN A C 1
ATOM 1441 O O . ASN A 1 191 ? 1.818 -19.945 -10.277 1.00 94.19 191 ASN A O 1
ATOM 1445 N N . ARG A 1 192 ? 3.955 -20.112 -9.604 1.00 94.94 192 ARG A N 1
ATOM 1446 C CA . ARG A 1 192 ? 3.639 -20.864 -8.378 1.00 94.94 192 ARG A CA 1
ATOM 1447 C C . ARG A 1 192 ? 2.726 -20.076 -7.439 1.00 94.94 192 ARG A C 1
ATOM 1449 O O . ARG A 1 192 ? 1.780 -20.633 -6.890 1.00 94.94 192 ARG A O 1
ATOM 1456 N N . MET A 1 193 ? 2.977 -18.776 -7.265 1.00 94.19 193 MET A N 1
ATOM 1457 C CA . MET A 1 193 ? 2.101 -17.910 -6.468 1.00 94.19 193 MET A CA 1
ATOM 1458 C C . MET A 1 193 ? 0.665 -17.915 -7.018 1.00 94.19 193 MET A C 1
ATOM 1460 O O . MET A 1 193 ? -0.286 -18.041 -6.246 1.00 94.19 193 MET A O 1
ATOM 1464 N N . LEU A 1 194 ? 0.492 -17.808 -8.337 1.00 93.38 194 LEU A N 1
ATOM 1465 C CA . LEU A 1 194 ? -0.832 -17.788 -8.966 1.00 93.38 194 LEU A CA 1
ATOM 1466 C C . LEU A 1 194 ? -1.544 -19.139 -8.865 1.00 93.38 194 LEU A C 1
ATOM 1468 O O . LEU A 1 194 ? -2.714 -19.171 -8.495 1.00 93.38 194 LEU A O 1
ATOM 1472 N N . GLU A 1 195 ? -0.832 -20.248 -9.068 1.00 93.44 195 GLU A N 1
ATOM 1473 C CA . GLU A 1 195 ? -1.366 -21.602 -8.871 1.00 93.44 195 GLU A CA 1
ATOM 1474 C C . GLU A 1 195 ? -1.912 -21.808 -7.449 1.00 93.44 195 GLU A C 1
ATOM 1476 O O . GLU A 1 195 ? -2.978 -22.397 -7.269 1.00 93.44 195 GLU A O 1
ATOM 1481 N N . HIS A 1 196 ? -1.225 -21.277 -6.433 1.00 91.31 196 HIS A N 1
ATOM 1482 C CA . HIS A 1 196 ? -1.654 -21.384 -5.036 1.00 91.31 196 HIS A CA 1
ATOM 1483 C C . HIS A 1 196 ? -2.781 -20.422 -4.641 1.00 91.31 196 HIS A C 1
ATOM 1485 O O . HIS A 1 196 ? -3.484 -20.679 -3.665 1.00 91.31 196 HIS A O 1
ATOM 1491 N N . THR A 1 197 ? -2.965 -19.326 -5.379 1.00 86.75 197 THR A N 1
ATOM 1492 C CA . THR A 1 197 ? -3.984 -18.298 -5.098 1.00 86.75 197 THR A CA 1
ATOM 1493 C C . THR A 1 197 ? -5.211 -18.393 -6.011 1.00 86.75 197 THR A C 1
ATOM 1495 O O . THR A 1 197 ? -6.136 -17.595 -5.879 1.00 86.75 197 THR A O 1
ATOM 1498 N N . GLY A 1 198 ? -5.255 -19.385 -6.911 1.00 79.75 198 GLY A N 1
ATOM 1499 C CA . GLY A 1 198 ? -6.356 -19.594 -7.857 1.00 79.75 198 GLY A CA 1
ATOM 1500 C C . GLY A 1 198 ? -6.322 -18.672 -9.084 1.00 79.75 198 GLY A C 1
ATOM 1501 O O . GLY A 1 198 ? -7.324 -18.559 -9.790 1.00 79.75 198 GLY A O 1
ATOM 1502 N N . GLY A 1 199 ? -5.192 -18.008 -9.343 1.00 66.88 199 GLY A N 1
ATOM 1503 C CA . GLY A 1 199 ? -4.949 -17.199 -10.538 1.00 66.88 199 GLY A CA 1
ATOM 1504 C C . GLY A 1 199 ? -4.496 -18.035 -11.745 1.00 66.88 199 GLY A C 1
ATOM 1505 O O . GLY A 1 199 ? -3.982 -19.141 -11.601 1.00 66.88 199 GLY A O 1
ATOM 1506 N N . GLY A 1 200 ? -4.679 -17.509 -12.961 1.00 60.97 200 GLY A N 1
ATOM 1507 C CA . GLY A 1 200 ? -4.136 -18.118 -14.187 1.00 60.97 200 GLY A CA 1
ATOM 1508 C C . GLY A 1 200 ? -2.632 -17.861 -14.359 1.00 60.97 200 GLY A C 1
ATOM 1509 O O . GLY A 1 200 ? -2.101 -16.931 -13.766 1.00 60.97 200 GLY A O 1
ATOM 1510 N N . ALA A 1 201 ? -1.942 -18.652 -15.188 1.00 63.47 201 ALA A N 1
ATOM 1511 C CA . ALA A 1 201 ? -0.496 -18.512 -15.413 1.00 63.47 201 ALA A CA 1
ATOM 1512 C C . ALA A 1 201 ? -0.102 -17.168 -16.068 1.00 63.47 201 ALA A C 1
ATOM 1514 O O . ALA A 1 201 ? -0.762 -16.710 -17.008 1.00 63.47 201 ALA A O 1
ATOM 1515 N N . VAL A 1 202 ? 1.018 -16.576 -15.628 1.00 65.75 202 VAL A N 1
ATOM 1516 C CA . VAL A 1 202 ? 1.661 -15.425 -16.282 1.00 65.75 202 VAL A CA 1
ATOM 1517 C C . VAL A 1 202 ? 2.320 -15.903 -17.572 1.00 65.75 202 VAL A C 1
ATOM 1519 O O . VAL A 1 202 ? 3.184 -16.782 -17.557 1.00 65.75 202 VAL A O 1
ATOM 1522 N N . LYS A 1 203 ? 1.915 -15.321 -18.702 1.00 58.53 203 LYS A N 1
ATOM 1523 C CA . LYS A 1 203 ? 2.574 -15.550 -19.991 1.00 58.53 203 LYS A CA 1
ATOM 1524 C C . LYS A 1 203 ? 3.797 -14.641 -20.111 1.00 58.53 203 LYS A C 1
ATOM 1526 O O . LYS A 1 203 ? 3.720 -13.479 -19.714 1.00 58.53 203 LYS A O 1
ATOM 1531 N N . ALA A 1 204 ? 4.887 -15.200 -20.636 1.00 49.22 204 ALA A N 1
ATOM 1532 C CA . ALA A 1 204 ? 6.067 -14.449 -21.058 1.00 49.22 204 ALA A CA 1
ATOM 1533 C C . ALA A 1 204 ? 5.755 -13.560 -22.270 1.00 49.22 204 ALA A C 1
ATOM 1535 O O . ALA A 1 204 ? 4.915 -13.982 -23.103 1.00 49.22 204 ALA A O 1
#

Sequence (204 aa):
TCVYDPHLTAQGEPFGGASEEELYTAATILWAGHCSVHKLFRPEHCAEIKSANAALPAGEEPTQILVHPECCKEVVDLADYSGSTEYIINTLRDAPAGSKWAIGTEVHLVNRMANELKAKGVHVRMLSDCQCLCTTMYRIDEPHMLWVLDGLCGIGTTKDAPIDQAGGPVKVRNVVSVHPEATELALLALNRMLEHTGGGAVKA

Foldseek 3Di:
DEEAEVVVVVVVNPRRPDDPVCVVPDPDYHYPDADPLQQVDDLVLLVVQVVVQVPDDPPDAGEAEEEEPSHPPSSCVSHPYYHDLVVVLVCLVPDAQLHHYAYRDAQVSQVVSCVVCVVSNYHTDHSDPDHSHDVVVVVDDDVVVVVQVCLQQQAPVDPPGDNPDGDHDRHHPPDDDDDPVCVVVVQVVVQVVQVVVVHDHDDD

pLDDT: mean 92.73, std 8.21, range [49.22, 98.75]

Secondary structure (DSSP, 8-state):
-EEE-HHHHHTT-GGGG--HHHHHH-S-EEES---TTGGG--HHHHHHHHHHHHTPPTTPPPEEEEE-TTS-HHHHHHSSEE--HHHHHHHHHHSPTT-EEEEES-HHHHHHHHHHHGGGT-EEEESSSS----TTGGG--HHHHHHHHHHHHTTT-STTS-TT---SPP---S-----HHHHHHHHHHHHHHHHHHTPPPPP-

Radius of gyration: 23.3 Å; chains: 1; bounding box: 57×42×64 Å